Protein AF-A0A3D3DGW9-F1 (afdb_monomer_lite)

Foldseek 3Di:
DDDDDDDDDDDDDDDDDDDDDDDDDDDDDDPDPPPDPDQWFWWADKAFQPDPPQQDDDPLPADLQQWWDQQLKIWGNQWPQKIKFFPVSPDAWTAGPNDTFGFPPDKDFFAAPVRKTGRMMMTGTPDAFLAAGFAADQFADDFFAKKKWWMWGWYFCDHFDDQPPFTFGFTNPTTGTGMFMFTWHPDTWDWDDNPRIIFIWTKGFQAPPPADPGRIDIAHHHTNTFIWGCDPPGIHGFWGWTTKADDDPGDHRIDTGRIMTITGGRSSRVVVVLVVLLPDDWDWDWDDDPFWIKTKTAPSVFDKWKWKDLDPPDPDIHTDDADWDCGSRITMGTDTDDPGDMDMDIDTD

pLDDT: mean 85.95, std 21.39, range [28.19, 98.94]

Radius of gyration: 29.64 Å; chains: 1; bounding box: 62×98×85 Å

Sequence (349 aa):
MVFRGKPSHESAGMNPHRARLRNYPWVPVLMSLVAWGGLMSSASAIVVANSSTNTNAPSSGSLWSHVGRVNSGSGVYLGAGWVLTAWHIGAGPATFGGIQFPWDGSSLRLTNSDGSNTDMVLFRLRNLPPLPRIPLATSTPAAFAQVDMIGYGHIAGSSQTNIGPYTGFYWSAQPFKSWGNNRVNTGGTTVINVGAGNITVFSTTFDALLKTSAEAQAAAGDSGGGVFLKNGSVWQLAGMLNAIGNSANQPDGTAVYNNRTYSADIATYRAQIEACIAATSPVLSVKRFNDGVTLCWPDTGVTYELWLNHNLASTNWGLLAPALTLTNGQFCAFLPLTNTAVFFRLQKQ

Secondary structure (DSSP, 8-state):
----------------------------------------PBP---EETTBS-TTS--TT---GGGEEEETTEEEEEEETTEEEEETTT-S--EEETTEEE-EEEEEEEEE-TTS-EEEEEEEEESS--S-PPPPBPSSPPPTT-EEEEEEEEEEE-SSSEEETTEEEEEEEEEEEEEEEEEEBPTT--EEEESSS-EEEEEEEE--SSS--TTBEE--SS-TT-EEEEEETTEEEEEEEEEEEEPPTTPPSSEEETT-EEEEEEHHHHHHHHHHHHHT-PPP-EEEEETTEEEEEEE--SS-EEEEEES-TT-S-PEEE-PPPEEETTEEEEEEE--SS--EEEEEE-

Structure (mmCIF, N/CA/C/O backbone):
data_AF-A0A3D3DGW9-F1
#
_entry.id   AF-A0A3D3DGW9-F1
#
loop_
_atom_site.group_PDB
_atom_site.id
_atom_site.type_symbol
_atom_site.label_atom_id
_atom_site.label_alt_id
_atom_site.label_comp_id
_atom_site.label_asym_id
_atom_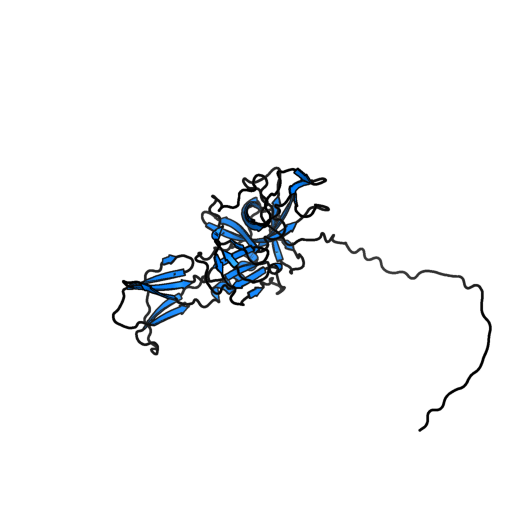site.label_entity_id
_atom_site.label_seq_id
_atom_site.pdbx_PDB_ins_code
_atom_site.Cartn_x
_atom_site.Cartn_y
_atom_site.Cartn_z
_atom_site.occupancy
_atom_site.B_iso_or_equiv
_atom_site.auth_seq_id
_atom_site.auth_comp_id
_atom_site.auth_asym_id
_atom_site.auth_atom_id
_atom_site.pdbx_PDB_model_num
ATOM 1 N N . MET A 1 1 ? -6.695 -79.554 -6.758 1.00 31.00 1 MET A N 1
ATOM 2 C CA . MET A 1 1 ? -5.613 -79.865 -5.794 1.00 31.00 1 MET A CA 1
ATOM 3 C C . MET A 1 1 ? -4.331 -80.097 -6.590 1.00 31.00 1 MET A C 1
ATOM 5 O O . MET A 1 1 ? -4.442 -80.648 -7.673 1.00 31.00 1 MET A O 1
ATOM 9 N N . VAL A 1 2 ? -3.165 -79.708 -6.057 1.00 33.25 2 VAL A N 1
ATOM 10 C CA . VAL A 1 2 ? -1.802 -79.974 -6.587 1.00 33.25 2 VAL A CA 1
ATOM 11 C C . VAL A 1 2 ? -1.392 -79.271 -7.900 1.00 33.25 2 VAL A C 1
ATOM 13 O O . VAL A 1 2 ? -1.759 -79.671 -8.998 1.00 33.25 2 VAL A O 1
ATOM 16 N N . PHE A 1 3 ? -0.498 -78.285 -7.763 1.00 29.58 3 PHE A N 1
ATOM 17 C CA . PHE A 1 3 ? 0.446 -77.863 -8.807 1.00 29.58 3 PHE A CA 1
ATOM 18 C C . PHE A 1 3 ? 1.501 -78.956 -9.056 1.00 29.58 3 PHE A C 1
ATOM 20 O O . PHE A 1 3 ? 2.086 -79.450 -8.092 1.00 29.58 3 PHE A O 1
ATOM 27 N N . ARG A 1 4 ? 1.873 -79.208 -10.318 1.00 29.58 4 ARG A N 1
ATOM 28 C CA . ARG A 1 4 ? 3.229 -79.649 -10.703 1.00 29.58 4 ARG A CA 1
ATOM 29 C C . ARG A 1 4 ? 3.605 -79.062 -12.063 1.00 29.58 4 ARG A C 1
ATOM 31 O O . ARG A 1 4 ? 2.763 -78.967 -12.946 1.00 29.58 4 ARG A O 1
ATOM 38 N N . GLY A 1 5 ? 4.872 -78.694 -12.224 1.00 28.94 5 GLY A N 1
ATOM 39 C CA . GLY A 1 5 ? 5.448 -78.264 -13.498 1.00 28.94 5 GLY A CA 1
ATOM 40 C C . GLY A 1 5 ? 6.930 -78.633 -13.590 1.00 28.94 5 GLY A C 1
ATOM 41 O O . GLY A 1 5 ? 7.507 -79.046 -12.583 1.00 28.94 5 GLY A O 1
ATOM 42 N N . LYS A 1 6 ? 7.519 -78.396 -14.777 1.00 35.00 6 LYS A N 1
ATOM 43 C CA . LYS A 1 6 ? 8.910 -78.705 -15.198 1.00 35.00 6 LYS A CA 1
ATOM 44 C C . LYS A 1 6 ? 9.195 -80.208 -15.460 1.00 35.00 6 LYS A C 1
ATOM 46 O O . LYS A 1 6 ? 8.462 -81.032 -14.914 1.00 35.00 6 LYS A O 1
ATOM 51 N N . PRO A 1 7 ? 10.228 -80.575 -16.268 1.00 42.22 7 PRO A N 1
ATOM 52 C CA . PRO A 1 7 ? 11.365 -79.739 -16.710 1.00 42.22 7 PRO A CA 1
ATOM 53 C C . PRO A 1 7 ? 11.773 -79.794 -18.219 1.00 42.22 7 PRO A C 1
ATOM 55 O O . PRO A 1 7 ? 11.216 -80.574 -18.975 1.00 42.22 7 PRO A O 1
ATOM 58 N N . SER A 1 8 ? 12.691 -78.869 -18.585 1.00 34.53 8 SER A N 1
ATOM 59 C CA . SER A 1 8 ? 13.888 -78.869 -19.497 1.00 34.53 8 SER A CA 1
ATOM 60 C C . SER A 1 8 ? 14.080 -79.899 -20.658 1.00 34.53 8 SER A C 1
ATOM 62 O O . SER A 1 8 ? 13.348 -80.869 -20.741 1.00 34.53 8 SER A O 1
ATOM 64 N N . HIS A 1 9 ? 15.004 -79.775 -21.642 1.00 32.44 9 HIS A N 1
ATOM 65 C CA . HIS A 1 9 ? 16.313 -79.078 -21.813 1.00 32.44 9 HIS A CA 1
ATOM 66 C C . HIS A 1 9 ? 16.630 -78.724 -23.304 1.00 32.44 9 HIS A C 1
ATOM 68 O O . HIS A 1 9 ? 16.160 -79.434 -24.180 1.00 32.44 9 HIS A O 1
ATOM 74 N N . GLU A 1 10 ? 17.496 -77.706 -23.527 1.00 32.38 10 GLU A N 1
ATOM 75 C CA . GLU A 1 10 ? 18.601 -77.574 -24.542 1.00 32.38 10 GLU A CA 1
ATOM 76 C C . GLU A 1 10 ? 18.398 -77.830 -26.060 1.00 32.38 10 GLU A C 1
ATOM 78 O O . GLU A 1 10 ? 17.515 -78.560 -26.475 1.00 32.38 10 GLU A O 1
ATOM 83 N N . SER A 1 11 ? 19.223 -77.322 -26.996 1.00 31.20 11 SER A N 1
ATOM 84 C CA . SER A 1 11 ? 20.225 -76.221 -27.088 1.00 31.20 11 SER A CA 1
ATOM 85 C C . SER A 1 11 ? 20.330 -75.858 -28.599 1.00 31.20 11 SER A C 1
ATOM 87 O O . SER A 1 11 ? 19.903 -76.654 -29.428 1.00 31.20 11 SER A O 1
ATOM 89 N N . ALA A 1 12 ? 20.706 -74.674 -29.095 1.00 30.30 12 ALA A N 1
ATOM 90 C CA . ALA A 1 12 ? 22.031 -74.037 -29.204 1.00 30.30 12 ALA A CA 1
ATOM 91 C C . ALA A 1 12 ? 22.014 -73.226 -30.534 1.00 30.30 12 ALA A C 1
ATOM 93 O O . ALA A 1 12 ? 21.247 -73.564 -31.433 1.00 30.30 12 ALA A O 1
ATOM 94 N N . GLY A 1 13 ? 22.884 -72.222 -30.711 1.00 28.52 13 GLY A N 1
ATOM 95 C CA . GLY A 1 13 ? 23.119 -71.582 -32.023 1.00 28.52 13 GLY A CA 1
ATOM 96 C C . GLY A 1 13 ? 22.905 -70.066 -32.041 1.00 28.52 13 GLY A C 1
ATOM 97 O O . GLY A 1 13 ? 21.785 -69.574 -31.944 1.00 28.52 13 GLY A O 1
ATOM 98 N N . MET A 1 14 ? 23.997 -69.315 -32.188 1.00 28.19 14 MET A N 1
ATOM 99 C CA . MET A 1 14 ? 24.031 -67.851 -32.129 1.00 28.19 14 MET A CA 1
ATOM 100 C C . MET A 1 14 ? 24.501 -67.282 -33.480 1.00 28.19 14 MET A C 1
ATOM 102 O O . MET A 1 14 ? 25.497 -67.777 -33.986 1.00 28.19 14 MET A O 1
ATOM 106 N N . ASN A 1 15 ? 23.758 -66.292 -34.014 1.00 34.50 15 ASN A N 1
ATOM 107 C CA . ASN A 1 15 ? 24.073 -65.192 -34.971 1.00 34.50 15 ASN A CA 1
ATOM 108 C C . ASN A 1 15 ? 25.332 -65.246 -35.894 1.00 34.50 15 ASN A C 1
ATOM 110 O O . ASN A 1 15 ? 26.359 -65.756 -35.465 1.00 34.50 15 ASN A O 1
ATOM 114 N N . PRO A 1 16 ? 25.373 -64.543 -37.066 1.00 46.09 16 PRO A N 1
ATOM 115 C CA . PRO A 1 16 ? 24.530 -63.389 -37.448 1.00 46.09 16 PRO A CA 1
ATOM 116 C C . PRO A 1 16 ? 24.076 -63.310 -38.935 1.00 46.09 16 PRO A C 1
ATOM 118 O O . PRO A 1 16 ? 24.506 -64.085 -39.780 1.00 46.09 16 PRO A O 1
ATOM 121 N N . HIS A 1 17 ? 23.276 -62.270 -39.247 1.00 29.81 17 HIS A N 1
ATOM 122 C CA . HIS A 1 17 ? 23.348 -61.370 -40.429 1.00 29.81 17 HIS A CA 1
ATOM 123 C C . HIS A 1 17 ? 22.023 -61.073 -41.171 1.00 29.81 17 HIS A C 1
ATOM 125 O O . HIS A 1 17 ? 21.321 -61.959 -41.636 1.00 29.81 17 HIS A O 1
ATOM 131 N N . ARG A 1 18 ? 21.830 -59.766 -41.437 1.00 33.34 18 ARG A N 1
ATOM 132 C CA . ARG A 1 18 ? 20.989 -59.137 -42.485 1.00 33.34 18 ARG A CA 1
ATOM 133 C C . ARG A 1 18 ? 19.457 -59.219 -42.346 1.00 33.34 18 ARG A C 1
ATOM 135 O O . ARG A 1 18 ? 18.793 -59.982 -43.032 1.00 33.34 18 ARG A O 1
ATOM 142 N N . ALA A 1 19 ? 18.908 -58.205 -41.675 1.00 31.83 19 ALA A N 1
ATOM 143 C CA . ALA A 1 19 ? 17.697 -57.520 -42.137 1.00 31.83 19 ALA A CA 1
ATOM 144 C C . ALA A 1 19 ? 18.061 -56.074 -42.541 1.00 31.83 19 ALA A C 1
ATOM 146 O O . ALA A 1 19 ? 18.892 -55.437 -41.892 1.00 31.83 19 ALA A O 1
ATOM 147 N N . ARG A 1 20 ? 17.478 -55.557 -43.630 1.00 34.00 20 ARG A N 1
ATOM 148 C CA . ARG A 1 20 ? 17.566 -54.148 -44.070 1.00 34.00 20 ARG A CA 1
ATOM 149 C C . ARG A 1 20 ? 16.147 -53.600 -44.255 1.00 34.00 20 ARG A C 1
ATOM 151 O O . ARG A 1 20 ? 15.262 -54.385 -44.571 1.00 34.00 20 ARG A O 1
ATOM 158 N N . LEU A 1 21 ? 16.022 -52.261 -44.222 1.00 30.88 21 LEU A N 1
ATOM 159 C CA . LEU A 1 21 ? 14.808 -51.447 -44.474 1.00 30.88 21 LEU A CA 1
ATOM 160 C C . LEU A 1 21 ? 13.841 -51.382 -43.263 1.00 30.88 21 LEU A C 1
ATOM 162 O O . LEU A 1 21 ? 13.593 -52.405 -42.642 1.00 30.88 21 LEU A O 1
ATOM 166 N N . ARG A 1 22 ? 13.246 -50.236 -42.874 1.00 29.97 22 ARG A N 1
ATOM 167 C CA . ARG A 1 22 ? 13.395 -48.819 -43.302 1.00 29.97 22 ARG A CA 1
ATOM 168 C C . ARG A 1 22 ? 12.772 -47.873 -42.244 1.00 29.97 22 ARG A C 1
ATOM 170 O O . ARG A 1 22 ? 11.709 -48.179 -41.720 1.00 29.97 22 ARG A O 1
ATOM 177 N N . ASN A 1 23 ? 13.391 -46.722 -41.970 1.00 32.47 23 ASN A N 1
ATOM 178 C CA . ASN A 1 23 ? 12.896 -45.660 -41.065 1.00 32.47 23 ASN A CA 1
ATOM 179 C C . ASN A 1 23 ? 11.851 -44.750 -41.773 1.00 32.47 23 ASN A C 1
ATOM 181 O O . ASN A 1 23 ? 11.755 -44.800 -42.997 1.00 32.47 23 ASN A O 1
ATOM 185 N N . TYR A 1 24 ? 11.059 -43.863 -41.151 1.00 34.38 24 TYR A N 1
ATOM 186 C CA . TYR A 1 24 ? 10.806 -43.443 -39.752 1.00 34.38 24 TYR A CA 1
ATOM 187 C C . TYR A 1 24 ? 9.283 -43.157 -39.622 1.00 34.38 24 TYR A C 1
ATOM 189 O O . TYR A 1 24 ? 8.686 -42.756 -40.626 1.00 34.38 24 TYR A O 1
ATOM 197 N N . PRO A 1 25 ? 8.643 -43.270 -38.438 1.00 35.00 25 PRO A N 1
ATOM 198 C CA . PRO A 1 25 ? 7.300 -42.723 -38.230 1.00 35.00 25 PRO A CA 1
ATOM 199 C C . PRO A 1 25 ? 7.326 -41.186 -38.117 1.00 35.00 25 PRO A C 1
ATOM 201 O O . PRO A 1 25 ? 8.309 -40.604 -37.663 1.00 35.00 25 PRO A O 1
ATOM 204 N N . TRP A 1 26 ? 6.244 -40.539 -38.553 1.00 29.30 26 TRP A N 1
ATOM 205 C CA . TRP A 1 26 ? 6.055 -39.079 -38.567 1.00 29.30 26 TRP A CA 1
ATOM 206 C C . TRP A 1 26 ? 5.137 -38.606 -37.420 1.00 29.30 26 TRP A C 1
ATOM 208 O O . TRP A 1 26 ? 4.493 -39.434 -36.781 1.00 29.30 26 TRP A O 1
ATOM 218 N N . VAL A 1 27 ? 4.996 -37.272 -37.294 1.00 30.19 27 VAL A N 1
ATOM 219 C CA . VAL A 1 27 ? 4.072 -36.493 -36.424 1.00 30.19 27 VAL A CA 1
ATOM 220 C C . VAL A 1 27 ? 4.617 -36.185 -35.010 1.00 30.19 27 VAL A C 1
ATOM 222 O O . VAL A 1 27 ? 5.121 -37.103 -34.369 1.00 30.19 27 VAL A O 1
ATOM 225 N N . PRO A 1 28 ? 4.462 -34.953 -34.454 1.00 37.69 28 PRO A N 1
ATOM 226 C CA . PRO A 1 28 ? 4.097 -33.651 -35.048 1.00 37.69 28 PRO A CA 1
ATOM 227 C C . PRO A 1 28 ? 5.181 -32.558 -34.873 1.00 37.69 28 PRO A C 1
ATOM 229 O O . PRO A 1 28 ? 6.046 -32.651 -34.008 1.00 37.69 28 PRO A O 1
ATOM 232 N N . VAL A 1 29 ? 5.050 -31.441 -35.601 1.00 30.33 29 VAL A N 1
ATOM 233 C CA . VAL A 1 29 ? 5.645 -30.150 -35.198 1.00 30.33 29 VAL A CA 1
ATOM 234 C C . VAL A 1 29 ? 4.513 -29.155 -34.947 1.00 30.33 29 VAL A C 1
ATOM 236 O O . VAL A 1 29 ? 4.039 -28.495 -35.869 1.00 30.33 29 VAL A O 1
ATOM 239 N N . LEU A 1 30 ? 4.077 -29.041 -33.689 1.00 30.88 30 LEU A N 1
ATOM 240 C CA . LEU A 1 30 ? 3.462 -27.798 -33.225 1.00 30.88 30 LEU A CA 1
ATOM 241 C C . LEU A 1 30 ? 4.599 -26.808 -32.960 1.00 30.88 30 LEU A C 1
ATOM 243 O O . LEU A 1 30 ? 5.444 -27.065 -32.103 1.00 30.88 30 LEU A O 1
ATOM 247 N N . MET A 1 31 ? 4.604 -25.667 -33.650 1.00 28.84 31 MET A N 1
ATOM 248 C CA . MET A 1 31 ? 5.400 -24.519 -33.215 1.00 28.84 31 MET A CA 1
ATOM 249 C C . MET A 1 31 ? 4.760 -23.927 -31.957 1.00 28.84 31 MET A C 1
ATOM 251 O O . MET A 1 31 ? 3.879 -23.071 -32.032 1.00 28.84 31 MET A O 1
ATOM 255 N N . SER A 1 32 ? 5.204 -24.387 -30.791 1.00 31.91 32 SER A N 1
ATOM 256 C CA . SER A 1 32 ? 4.979 -23.672 -29.542 1.00 31.91 32 SER A CA 1
ATOM 257 C C . SER A 1 32 ? 5.788 -22.375 -29.560 1.00 31.91 32 SER A C 1
ATOM 259 O O . SER A 1 32 ? 7.018 -22.383 -29.616 1.00 31.91 32 SER A O 1
ATOM 261 N N . LEU A 1 33 ? 5.090 -21.240 -29.493 1.00 31.48 33 LEU A N 1
ATOM 262 C CA . LEU A 1 33 ? 5.700 -19.958 -29.151 1.00 31.48 33 LEU A CA 1
ATOM 263 C C . LEU A 1 33 ? 6.291 -20.074 -27.742 1.00 31.48 33 LEU A C 1
ATOM 265 O O . LEU A 1 33 ? 5.569 -20.017 -26.747 1.00 31.48 33 LEU A O 1
ATOM 269 N N . VAL A 1 34 ? 7.609 -20.260 -27.661 1.00 32.94 34 VAL A N 1
ATOM 270 C CA . VAL A 1 34 ? 8.345 -20.204 -26.397 1.00 32.94 34 VAL A CA 1
ATOM 271 C C . VAL A 1 34 ? 8.363 -18.749 -25.943 1.00 32.94 34 VAL A C 1
ATOM 273 O O . VAL A 1 34 ? 9.234 -17.971 -26.326 1.00 32.94 34 VAL A O 1
ATOM 276 N N . ALA A 1 35 ? 7.384 -18.374 -25.121 1.00 36.28 35 ALA A N 1
ATOM 277 C CA . ALA A 1 35 ? 7.471 -17.158 -24.332 1.00 36.28 35 ALA A CA 1
ATOM 278 C C . ALA A 1 35 ? 8.700 -17.283 -23.420 1.00 36.28 35 ALA A C 1
ATOM 280 O O . ALA A 1 35 ? 8.756 -18.168 -22.564 1.00 36.28 35 ALA A O 1
ATOM 281 N N . TRP A 1 36 ? 9.712 -16.439 -23.639 1.00 33.41 36 TRP A N 1
ATOM 282 C CA . TRP A 1 36 ? 10.927 -16.439 -22.828 1.00 33.41 36 TRP A CA 1
ATOM 283 C C . TRP A 1 36 ? 10.601 -16.081 -21.376 1.00 33.41 36 TRP A C 1
ATOM 285 O O . TRP A 1 36 ? 10.427 -14.914 -21.027 1.00 33.41 36 TRP A O 1
ATOM 295 N N . GLY A 1 37 ? 10.568 -17.104 -20.523 1.00 30.05 37 GLY A N 1
ATOM 296 C CA . GLY A 1 37 ? 10.579 -16.955 -19.076 1.00 30.05 37 GLY A CA 1
ATOM 297 C C . GLY A 1 37 ? 11.938 -16.450 -18.605 1.00 30.05 37 GLY A C 1
ATOM 298 O O . GLY A 1 37 ? 12.785 -17.239 -18.193 1.00 30.05 37 GLY A O 1
ATOM 299 N N . GLY A 1 38 ? 12.146 -15.134 -18.662 1.00 29.92 38 GLY A N 1
ATOM 300 C CA . GLY A 1 38 ? 13.171 -14.494 -17.844 1.00 29.92 38 GLY A CA 1
ATOM 301 C C . GLY A 1 38 ? 12.862 -14.741 -16.366 1.00 29.92 38 GLY A C 1
ATOM 302 O O . GLY A 1 38 ? 11.698 -14.690 -15.963 1.00 29.92 38 GLY A O 1
ATOM 303 N N . LEU A 1 39 ? 13.890 -15.022 -15.564 1.00 32.22 39 LEU A N 1
ATOM 304 C CA . LEU A 1 39 ? 13.747 -15.208 -14.120 1.00 32.22 39 LEU A CA 1
ATOM 305 C C . LEU A 1 39 ? 13.259 -13.896 -13.484 1.00 32.22 39 LEU A C 1
ATOM 307 O O . LEU A 1 39 ? 14.024 -12.948 -13.321 1.00 32.22 39 LEU A O 1
ATOM 311 N N . MET A 1 40 ? 11.969 -13.836 -13.152 1.00 36.84 40 MET A N 1
ATOM 312 C CA . MET A 1 40 ? 11.370 -12.712 -12.433 1.00 36.84 40 MET A CA 1
ATOM 313 C C . MET A 1 40 ? 11.710 -12.847 -10.948 1.00 36.84 40 MET A C 1
ATOM 315 O O . MET A 1 40 ? 11.209 -13.745 -10.275 1.00 36.84 40 MET A O 1
ATOM 319 N N . SER A 1 41 ? 12.576 -11.967 -10.445 1.00 39.91 41 SER A N 1
ATOM 320 C CA . SER A 1 41 ? 12.946 -11.918 -9.027 1.00 39.91 41 SER A CA 1
ATOM 321 C C . SER A 1 41 ? 11.966 -11.050 -8.222 1.00 39.91 41 SER A C 1
ATOM 323 O O . SER A 1 41 ? 11.466 -10.036 -8.714 1.00 39.91 41 SER A O 1
ATOM 325 N N . SER A 1 42 ? 11.692 -11.436 -6.975 1.00 37.34 42 SER A N 1
ATOM 326 C CA . SER A 1 42 ? 10.833 -10.704 -6.028 1.00 37.34 42 SER A CA 1
ATOM 327 C C . SER A 1 42 ? 11.441 -9.342 -5.641 1.00 37.34 42 SER A C 1
ATOM 329 O O . SER A 1 42 ? 12.539 -9.324 -5.092 1.00 37.34 42 SER A O 1
ATOM 331 N N . ALA A 1 43 ? 10.736 -8.226 -5.898 1.00 31.86 43 ALA A N 1
ATOM 332 C CA . ALA A 1 43 ? 11.259 -6.842 -6.030 1.00 31.86 43 ALA A CA 1
ATOM 333 C C . ALA A 1 43 ? 11.676 -6.099 -4.729 1.00 31.86 43 ALA A C 1
ATOM 335 O O . ALA A 1 43 ? 11.039 -6.497 -3.772 1.00 31.86 43 ALA A O 1
ATOM 336 N N . SER A 1 44 ? 12.638 -5.101 -4.698 1.00 34.19 44 SER A N 1
ATOM 337 C CA . SER A 1 44 ? 13.262 -4.199 -3.604 1.00 34.19 44 SER A CA 1
ATOM 338 C C . SER A 1 44 ? 13.090 -2.695 -3.814 1.00 34.19 44 SER A C 1
ATOM 340 O O . SER A 1 44 ? 12.502 -2.300 -4.807 1.00 34.19 44 SER A O 1
ATOM 342 N N . ALA A 1 45 ? 13.598 -1.904 -2.859 1.00 41.75 45 ALA A N 1
ATOM 343 C CA . ALA A 1 45 ? 13.631 -0.452 -2.828 1.00 41.75 45 ALA A CA 1
ATOM 344 C C . ALA A 1 45 ? 13.738 0.216 -4.174 1.00 41.75 45 ALA A C 1
ATOM 346 O O . ALA A 1 45 ? 14.438 -0.197 -5.098 1.00 41.75 45 ALA A O 1
ATOM 347 N N . ILE A 1 46 ? 13.177 1.404 -4.113 1.00 55.31 46 ILE A N 1
ATOM 348 C CA . ILE A 1 46 ? 13.489 2.521 -4.948 1.00 55.31 46 ILE A CA 1
ATOM 349 C C . ILE A 1 46 ? 14.987 2.866 -4.869 1.00 55.31 46 ILE A C 1
ATOM 351 O O . ILE A 1 46 ? 15.464 3.504 -3.922 1.00 55.31 46 ILE A O 1
ATOM 355 N N . VAL A 1 47 ? 15.702 2.485 -5.924 1.00 60.50 47 VAL A N 1
ATOM 356 C CA . VAL A 1 47 ? 16.952 3.090 -6.382 1.00 60.50 47 VAL A CA 1
ATOM 357 C C . VAL A 1 47 ? 16.609 4.432 -7.028 1.00 60.50 47 VAL A C 1
ATOM 359 O O . VAL A 1 47 ? 15.797 4.472 -7.952 1.00 60.50 47 VAL A O 1
ATOM 362 N N . VAL A 1 48 ? 17.227 5.522 -6.561 1.00 58.19 48 VAL A N 1
ATOM 363 C CA . VAL A 1 48 ? 17.032 6.871 -7.117 1.00 58.19 48 VAL A CA 1
ATOM 364 C C . VAL A 1 48 ? 18.244 7.284 -7.946 1.00 58.19 48 VAL A C 1
ATOM 366 O O . VAL A 1 48 ? 19.367 7.291 -7.445 1.00 58.19 48 VAL A O 1
ATOM 369 N N . ALA A 1 49 ? 18.021 7.697 -9.196 1.00 52.44 49 ALA A N 1
ATOM 370 C CA . ALA A 1 49 ? 19.076 7.928 -10.192 1.00 52.44 49 ALA A CA 1
ATOM 371 C C . ALA A 1 49 ? 20.134 8.990 -9.814 1.00 52.44 49 ALA A C 1
ATOM 373 O O . ALA A 1 49 ? 21.197 9.053 -10.425 1.00 52.44 49 ALA A O 1
ATOM 374 N N . ASN A 1 50 ? 19.852 9.852 -8.832 1.00 52.53 50 ASN A N 1
ATOM 375 C CA . ASN A 1 50 ? 20.759 10.927 -8.411 1.00 52.53 50 ASN A CA 1
ATOM 376 C C . ASN A 1 50 ? 20.970 10.976 -6.878 1.00 52.53 50 ASN A C 1
ATOM 378 O O . ASN A 1 50 ? 21.437 11.994 -6.373 1.00 52.53 50 ASN A O 1
ATOM 382 N N . SER A 1 51 ? 20.576 9.941 -6.115 1.00 56.47 51 SER A N 1
ATOM 383 C CA . SER A 1 51 ? 20.579 9.993 -4.642 1.00 56.47 51 SER A CA 1
ATOM 384 C C . SER A 1 51 ? 20.598 8.613 -3.968 1.00 56.47 51 SER A C 1
ATOM 386 O O . SER A 1 51 ? 19.775 7.752 -4.261 1.00 56.47 51 SER A O 1
ATOM 388 N N . SER A 1 52 ? 21.474 8.443 -2.975 1.00 61.88 52 SER A N 1
ATOM 389 C CA . SER A 1 52 ? 21.392 7.384 -1.954 1.00 61.88 52 SER A CA 1
ATOM 390 C C . SER A 1 52 ? 20.818 7.899 -0.618 1.00 61.88 52 SER A C 1
ATOM 392 O O . SER A 1 52 ? 20.858 7.205 0.395 1.00 61.88 52 SER A O 1
ATOM 394 N N . THR A 1 53 ? 20.290 9.128 -0.584 1.00 70.56 53 THR A N 1
ATOM 395 C CA . THR A 1 53 ? 19.952 9.860 0.653 1.00 70.56 53 THR A CA 1
ATOM 396 C C . THR A 1 53 ? 18.454 10.099 0.855 1.00 70.56 53 THR A C 1
ATOM 398 O O . THR A 1 53 ? 18.056 10.702 1.854 1.00 70.56 53 THR A O 1
ATOM 401 N N . ASN A 1 54 ? 17.596 9.574 -0.028 1.00 86.62 54 ASN A N 1
ATOM 402 C CA . ASN A 1 54 ? 16.131 9.630 0.096 1.00 86.62 54 ASN A CA 1
ATOM 403 C C . ASN A 1 54 ? 15.585 8.652 1.164 1.00 86.62 54 ASN A C 1
ATOM 405 O O . ASN A 1 54 ? 14.628 7.918 0.933 1.00 86.62 54 ASN A O 1
ATOM 409 N N . THR A 1 55 ? 16.214 8.624 2.339 1.00 89.06 55 THR A N 1
ATOM 410 C CA . THR A 1 55 ? 15.898 7.750 3.484 1.00 89.06 55 THR A CA 1
ATOM 411 C C . THR A 1 55 ? 15.137 8.473 4.604 1.00 89.06 55 THR A C 1
ATOM 413 O O . THR A 1 55 ? 14.797 7.876 5.624 1.00 89.06 55 THR A O 1
ATOM 416 N N . ASN A 1 56 ? 14.826 9.755 4.394 1.00 88.94 56 ASN A N 1
ATOM 417 C CA . ASN A 1 56 ? 13.925 10.568 5.212 1.00 88.94 56 ASN A CA 1
ATOM 418 C C . ASN A 1 56 ? 12.575 10.753 4.501 1.00 88.94 56 ASN A C 1
ATOM 420 O O . ASN A 1 56 ? 12.479 10.538 3.295 1.00 88.94 56 ASN A O 1
ATOM 424 N N . ALA A 1 57 ? 11.542 11.190 5.228 1.00 89.75 57 ALA A N 1
ATOM 425 C CA . ALA A 1 57 ? 10.211 11.407 4.657 1.00 89.75 57 ALA A CA 1
ATOM 426 C C . ALA A 1 57 ? 10.229 12.389 3.456 1.00 89.75 57 ALA A C 1
ATOM 428 O O . ALA A 1 57 ? 10.945 13.393 3.512 1.00 89.75 57 ALA A O 1
ATOM 429 N N . PRO A 1 58 ? 9.435 12.150 2.392 1.00 89.19 58 PRO A N 1
ATOM 430 C CA . PRO A 1 58 ? 9.358 13.046 1.241 1.00 89.19 58 PRO A CA 1
ATOM 431 C C . PRO A 1 58 ? 8.828 14.432 1.626 1.00 89.19 58 PRO A C 1
ATOM 433 O O . PRO A 1 58 ? 7.767 14.553 2.241 1.00 89.19 58 PRO A O 1
ATOM 436 N N . SER A 1 59 ? 9.487 15.494 1.158 1.00 87.44 59 SER A N 1
ATOM 437 C CA . SER A 1 59 ? 8.979 16.873 1.281 1.00 87.44 59 SER A CA 1
ATOM 438 C C . SER A 1 59 ? 7.679 17.114 0.496 1.00 87.44 59 SER A C 1
ATOM 440 O O . SER A 1 59 ? 6.974 18.089 0.744 1.00 87.44 59 SER A O 1
ATOM 442 N N . SER A 1 60 ? 7.320 16.200 -0.414 1.00 86.62 60 SER A N 1
ATOM 443 C CA . SER A 1 60 ? 6.053 16.174 -1.159 1.00 86.62 60 SER A CA 1
ATOM 444 C C . SER A 1 60 ? 4.813 15.943 -0.268 1.00 86.62 60 SER A C 1
ATOM 446 O O . SER A 1 60 ? 3.673 16.194 -0.695 1.00 86.62 60 SER A O 1
ATOM 448 N N . GLY A 1 61 ? 5.034 15.456 0.961 1.00 90.88 61 GLY A N 1
ATOM 449 C CA . GLY A 1 61 ? 4.005 15.060 1.921 1.00 90.88 61 GLY A CA 1
ATOM 450 C C . GLY A 1 61 ? 3.399 13.678 1.663 1.00 90.88 61 GLY A C 1
ATOM 451 O O . GLY A 1 61 ? 2.349 13.380 2.228 1.00 90.88 61 GLY A O 1
ATOM 452 N N . SER A 1 62 ? 4.006 12.860 0.793 1.00 91.94 62 SER A N 1
ATOM 453 C CA . SER A 1 62 ? 3.558 11.483 0.544 1.00 91.94 62 SER A CA 1
ATOM 454 C C . SER A 1 62 ? 3.629 10.623 1.816 1.00 91.94 62 SER A C 1
ATOM 456 O O . SER A 1 62 ? 4.334 10.948 2.776 1.00 91.94 62 SER A O 1
ATOM 458 N N . LEU A 1 63 ? 2.857 9.533 1.845 1.00 95.75 63 LEU A N 1
ATOM 459 C CA . LEU A 1 63 ? 2.425 8.814 3.053 1.00 95.75 63 LEU A CA 1
ATOM 460 C C . LEU A 1 63 ? 3.495 7.864 3.613 1.00 95.75 63 LEU A C 1
ATOM 462 O O . LEU A 1 63 ? 3.278 6.677 3.848 1.00 95.75 63 LEU A O 1
ATOM 466 N N . TRP A 1 64 ? 4.674 8.426 3.868 1.00 97.06 64 TRP A N 1
ATOM 467 C CA . TRP A 1 64 ? 5.844 7.747 4.405 1.00 97.06 64 TRP A CA 1
ATOM 468 C C . TRP A 1 64 ? 5.539 6.951 5.668 1.00 97.06 64 TRP A C 1
ATOM 470 O O . TRP A 1 64 ? 5.930 5.792 5.753 1.00 97.06 64 TRP A O 1
ATOM 480 N N . SER A 1 65 ? 4.852 7.529 6.653 1.00 97.12 65 SER A N 1
ATOM 481 C CA . SER A 1 65 ? 4.579 6.862 7.934 1.00 97.12 65 SER A CA 1
ATOM 482 C C . SER A 1 65 ? 3.735 5.590 7.793 1.00 97.12 65 SER A C 1
ATOM 484 O O . SER A 1 65 ? 3.915 4.672 8.591 1.00 97.12 65 SER A O 1
ATOM 486 N N . HIS A 1 66 ? 2.896 5.498 6.757 1.00 98.19 66 HIS A N 1
ATOM 487 C CA . HIS A 1 66 ? 2.080 4.322 6.445 1.00 98.19 66 HIS A CA 1
ATOM 488 C C . HIS A 1 66 ? 2.867 3.158 5.846 1.00 98.19 66 HIS A C 1
ATOM 490 O O . HIS A 1 66 ? 2.347 2.050 5.846 1.00 98.19 66 HIS A O 1
ATOM 496 N N . VAL A 1 67 ? 4.101 3.354 5.370 1.00 98.56 67 VAL A N 1
ATOM 497 C CA . VAL A 1 67 ? 4.947 2.248 4.887 1.00 98.56 67 VAL A CA 1
ATOM 498 C C . VAL A 1 67 ? 5.854 1.736 6.003 1.00 98.56 67 VAL A C 1
ATOM 500 O O . VAL A 1 67 ? 6.591 2.500 6.634 1.00 98.56 67 VAL A O 1
ATOM 503 N N . GLY A 1 68 ? 5.816 0.430 6.235 1.00 97.81 68 GLY A N 1
ATOM 504 C CA . GLY A 1 68 ? 6.573 -0.282 7.259 1.00 97.81 68 GLY A CA 1
ATOM 505 C C . GLY A 1 68 ? 7.334 -1.471 6.685 1.00 97.81 68 GLY A C 1
ATOM 506 O O . GLY A 1 68 ? 7.124 -1.859 5.536 1.00 97.81 68 GLY A O 1
ATOM 507 N N . ARG A 1 69 ? 8.213 -2.058 7.498 1.00 97.88 69 ARG A N 1
ATOM 508 C CA . ARG A 1 69 ? 8.898 -3.314 7.163 1.00 97.88 69 ARG A CA 1
ATOM 509 C C . ARG A 1 69 ? 8.031 -4.499 7.577 1.00 97.88 69 ARG A C 1
ATOM 511 O O . ARG A 1 69 ? 7.548 -4.511 8.708 1.00 97.88 69 ARG A O 1
ATOM 518 N N . VAL A 1 70 ? 7.894 -5.492 6.703 1.00 98.25 70 VAL A N 1
ATOM 519 C CA . VAL A 1 70 ? 7.208 -6.768 6.965 1.00 98.25 70 VAL A CA 1
ATOM 520 C C . VAL A 1 70 ? 8.116 -7.890 6.477 1.00 98.25 70 VAL A C 1
ATOM 522 O O . VAL A 1 70 ? 8.472 -7.925 5.303 1.00 98.25 70 VAL A O 1
ATOM 525 N N . ASN A 1 71 ? 8.521 -8.797 7.369 1.00 96.44 71 ASN A N 1
ATOM 526 C CA . ASN A 1 71 ? 9.448 -9.890 7.054 1.00 96.44 71 ASN A CA 1
ATOM 527 C C . ASN A 1 71 ? 10.716 -9.391 6.302 1.00 96.44 71 ASN A C 1
ATOM 529 O O . ASN A 1 71 ? 11.469 -8.548 6.812 1.00 96.44 71 ASN A O 1
ATOM 533 N N . SER A 1 72 ? 10.959 -9.911 5.096 1.00 93.12 72 SER A N 1
ATOM 534 C CA . SER A 1 72 ? 12.054 -9.535 4.189 1.00 93.12 72 SER A CA 1
ATOM 535 C C . SER A 1 72 ? 11.730 -8.366 3.245 1.00 93.12 72 SER A C 1
ATOM 537 O O . SER A 1 72 ? 12.590 -8.009 2.445 1.00 93.12 72 SER A O 1
ATOM 539 N N . GLY A 1 73 ? 10.536 -7.772 3.330 1.00 95.81 73 GLY A N 1
ATOM 540 C CA . GLY A 1 73 ? 10.088 -6.688 2.454 1.00 95.81 73 GLY A CA 1
ATOM 541 C C . GLY A 1 73 ? 9.269 -5.614 3.172 1.00 95.81 73 GLY A C 1
ATOM 542 O O . GLY A 1 73 ? 9.555 -5.241 4.316 1.00 95.81 73 GLY A O 1
ATOM 543 N N . SER A 1 74 ? 8.247 -5.099 2.490 1.00 98.56 74 SER A N 1
ATOM 544 C CA . SER A 1 74 ? 7.478 -3.930 2.930 1.00 98.56 74 SER A CA 1
ATOM 545 C C . SER A 1 74 ? 6.014 -4.263 3.217 1.00 98.56 74 SER A C 1
ATOM 547 O O . SER A 1 74 ? 5.495 -5.305 2.826 1.00 98.56 74 SER A O 1
ATOM 549 N N . GLY A 1 75 ? 5.312 -3.341 3.866 1.00 98.56 75 GLY A N 1
ATOM 550 C CA . GLY A 1 75 ? 3.855 -3.352 3.959 1.00 98.56 75 GLY A CA 1
ATOM 551 C C . GLY A 1 75 ? 3.290 -1.947 4.126 1.00 98.56 75 GLY A C 1
ATOM 552 O O . GLY A 1 75 ? 3.939 -1.081 4.717 1.00 98.56 75 GLY A O 1
ATOM 553 N N . VAL A 1 76 ? 2.070 -1.722 3.642 1.00 98.81 76 VAL A N 1
ATOM 554 C CA . VAL A 1 76 ? 1.332 -0.466 3.828 1.00 98.81 76 VAL A CA 1
ATOM 555 C C . VAL A 1 76 ? 0.264 -0.653 4.899 1.00 98.81 76 VAL A C 1
ATOM 557 O O . VAL A 1 76 ? -0.663 -1.443 4.725 1.00 98.81 76 VAL A O 1
ATOM 560 N N . TYR A 1 77 ? 0.358 0.087 6.002 1.00 98.62 77 TYR A N 1
ATOM 561 C CA . TYR A 1 77 ? -0.730 0.196 6.968 1.00 98.62 77 TYR A CA 1
ATOM 562 C C . TYR A 1 77 ? -1.908 0.932 6.332 1.00 98.62 77 TYR A C 1
ATOM 564 O O . TYR A 1 77 ? -1.769 2.067 5.879 1.00 98.62 77 TYR A O 1
ATOM 572 N N . LEU A 1 78 ? -3.073 0.290 6.311 1.00 98.38 78 LEU A N 1
ATOM 573 C CA . LEU A 1 78 ? -4.269 0.837 5.684 1.00 98.38 78 LEU A CA 1
ATOM 574 C C . LEU A 1 78 ? -5.170 1.581 6.671 1.00 98.38 78 LEU A C 1
ATOM 576 O O . LEU A 1 78 ? -5.858 2.514 6.276 1.00 98.38 78 LEU A O 1
ATOM 580 N N . GLY A 1 79 ? -5.179 1.179 7.943 1.00 95.94 79 GLY A N 1
ATOM 581 C CA . GLY A 1 79 ? -6.129 1.655 8.953 1.00 95.94 79 GLY A CA 1
ATOM 582 C C . GLY A 1 79 ? -6.798 0.502 9.702 1.00 95.94 79 GLY A C 1
ATOM 583 O O . GLY A 1 79 ? -6.744 -0.647 9.269 1.00 95.94 79 GLY A O 1
ATOM 584 N N . ALA A 1 80 ? -7.406 0.796 10.855 1.00 94.31 80 ALA A N 1
ATOM 585 C CA . ALA A 1 80 ? -8.098 -0.172 11.722 1.00 94.31 80 ALA A CA 1
ATOM 586 C C . ALA A 1 80 ? -7.325 -1.473 12.062 1.00 94.31 80 ALA A C 1
ATOM 588 O O . ALA A 1 80 ? -7.928 -2.495 12.393 1.00 94.31 80 ALA A O 1
ATOM 589 N N . GLY A 1 81 ? -5.989 -1.438 12.019 1.00 95.62 81 GLY A N 1
ATOM 590 C CA . GLY A 1 81 ? -5.132 -2.601 12.269 1.00 95.62 81 GLY A CA 1
ATOM 591 C C . GLY A 1 81 ? -4.737 -3.388 11.017 1.00 95.62 81 GLY A C 1
ATOM 592 O O . GLY A 1 81 ? -3.907 -4.281 11.133 1.00 95.62 81 GLY A O 1
ATOM 593 N N . TRP A 1 82 ? -5.270 -3.070 9.836 1.00 98.19 82 TRP A N 1
ATOM 594 C CA . TRP A 1 82 ? -4.951 -3.780 8.597 1.00 98.19 82 TRP A CA 1
ATOM 595 C C . TRP A 1 82 ? -3.673 -3.275 7.933 1.00 98.19 82 TRP A C 1
ATOM 597 O O . TRP A 1 82 ? -3.438 -2.070 7.829 1.00 98.19 82 TRP A O 1
ATOM 607 N N . VAL A 1 83 ? -2.876 -4.218 7.437 1.00 98.81 83 VAL A N 1
ATOM 608 C CA . VAL A 1 83 ? -1.690 -3.992 6.608 1.00 98.81 83 VAL A CA 1
ATOM 609 C C . VAL A 1 83 ? -1.851 -4.770 5.306 1.00 98.81 83 VAL A C 1
ATOM 611 O O . VAL A 1 83 ? -2.270 -5.926 5.324 1.00 98.81 83 VAL A O 1
ATOM 614 N N . LEU A 1 84 ? -1.503 -4.137 4.188 1.00 98.94 84 LEU A N 1
ATOM 615 C CA . LEU A 1 84 ? -1.352 -4.767 2.879 1.00 98.94 84 LEU A CA 1
ATOM 616 C C . LEU A 1 84 ? 0.124 -5.088 2.628 1.00 98.94 84 LEU A C 1
ATOM 618 O O . LEU A 1 84 ? 0.984 -4.238 2.852 1.00 98.94 84 LEU A O 1
ATOM 622 N N . THR A 1 85 ? 0.416 -6.286 2.132 1.00 98.81 85 THR A N 1
ATOM 623 C CA . THR A 1 85 ? 1.728 -6.650 1.577 1.00 98.81 85 THR A CA 1
ATOM 624 C C . THR A 1 85 ? 1.564 -7.625 0.405 1.00 98.81 85 THR A C 1
ATOM 626 O O . THR A 1 85 ? 0.454 -8.092 0.125 1.00 98.81 85 THR A O 1
ATOM 629 N N . ALA A 1 86 ? 2.659 -7.934 -0.290 1.00 98.50 86 ALA A N 1
ATOM 630 C CA . ALA A 1 86 ? 2.658 -8.965 -1.316 1.00 98.50 86 ALA A CA 1
ATOM 631 C C . ALA A 1 86 ? 2.541 -10.359 -0.678 1.00 98.50 86 ALA A C 1
ATOM 633 O O . ALA A 1 86 ? 3.131 -10.627 0.373 1.00 98.50 86 ALA A O 1
ATOM 634 N N . TRP A 1 87 ? 1.801 -11.275 -1.301 1.00 98.44 87 TRP A N 1
ATOM 635 C CA . TRP A 1 87 ? 1.579 -12.603 -0.725 1.00 98.44 87 TRP A CA 1
ATOM 636 C C . TRP A 1 87 ? 2.886 -13.392 -0.574 1.00 98.44 87 TRP A C 1
ATOM 638 O O . TRP A 1 87 ? 3.059 -14.071 0.437 1.00 98.44 87 TRP A O 1
ATOM 648 N N . HIS A 1 88 ? 3.832 -13.244 -1.507 1.00 96.69 88 HIS A N 1
ATOM 649 C CA . HIS A 1 88 ? 5.150 -13.885 -1.408 1.00 96.69 88 HIS A CA 1
ATOM 650 C C . HIS A 1 88 ? 6.052 -13.338 -0.279 1.00 96.69 88 HIS A C 1
ATOM 652 O O . HIS A 1 88 ? 7.016 -14.004 0.092 1.00 96.69 88 HIS A O 1
ATOM 658 N N . ILE A 1 89 ? 5.754 -12.158 0.285 1.00 97.88 89 ILE A N 1
ATOM 659 C CA . ILE A 1 89 ? 6.402 -11.641 1.510 1.00 97.88 89 ILE A CA 1
ATOM 660 C C . ILE A 1 89 ? 5.734 -12.218 2.765 1.00 97.88 89 ILE A C 1
ATOM 662 O O . ILE A 1 89 ? 6.399 -12.46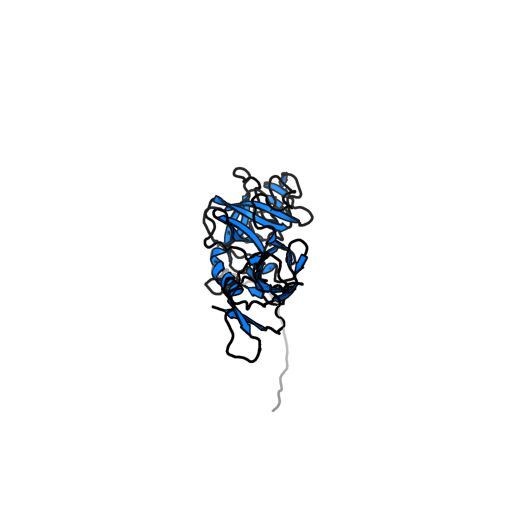1 3.775 1.00 97.88 89 ILE A O 1
ATOM 666 N N . GLY A 1 90 ? 4.429 -12.484 2.681 1.00 97.50 90 GLY A N 1
ATOM 667 C CA . GLY A 1 90 ? 3.637 -13.130 3.720 1.00 97.50 90 GLY A CA 1
ATOM 668 C C . GLY A 1 90 ? 3.221 -12.201 4.864 1.00 97.50 90 GLY A C 1
ATOM 669 O O . GLY A 1 90 ? 3.807 -11.149 5.109 1.00 97.50 90 GLY A O 1
ATOM 670 N N . ALA A 1 91 ? 2.187 -12.619 5.595 1.00 98.38 91 ALA A N 1
ATOM 671 C CA . ALA A 1 91 ? 1.774 -11.959 6.830 1.00 98.38 91 ALA A CA 1
ATOM 672 C C . ALA A 1 91 ? 2.826 -12.154 7.939 1.00 98.38 91 ALA A C 1
ATOM 674 O O . ALA A 1 91 ? 3.507 -13.179 7.993 1.00 98.38 91 ALA A O 1
ATOM 675 N N . GLY A 1 92 ? 2.952 -11.182 8.841 1.00 97.88 92 GLY A N 1
ATOM 676 C CA . GLY A 1 92 ? 3.913 -11.241 9.942 1.00 97.88 92 GLY A CA 1
ATOM 677 C C . GLY A 1 92 ? 3.949 -9.950 10.763 1.00 97.88 92 GLY A C 1
ATOM 678 O O . GLY A 1 92 ? 3.201 -9.017 10.473 1.00 97.88 92 GLY A O 1
ATOM 679 N N . PRO A 1 93 ? 4.784 -9.870 11.814 1.00 97.88 93 PRO A N 1
ATOM 680 C CA . PRO A 1 93 ? 4.998 -8.629 12.553 1.00 97.88 93 PRO A CA 1
ATOM 681 C C . PRO A 1 93 ? 5.448 -7.497 11.620 1.00 97.88 93 PRO A C 1
ATOM 683 O O . PRO A 1 93 ? 6.291 -7.704 10.746 1.00 97.88 93 PRO A O 1
ATOM 686 N N . ALA A 1 94 ? 4.907 -6.298 11.828 1.00 98.31 94 ALA A N 1
ATOM 687 C CA . ALA A 1 94 ? 5.153 -5.144 10.966 1.00 98.31 94 ALA A CA 1
ATOM 688 C C . ALA A 1 94 ? 5.748 -3.976 11.760 1.00 98.31 94 ALA A C 1
ATOM 690 O O . ALA A 1 94 ? 5.265 -3.657 12.846 1.00 98.31 94 ALA A O 1
ATOM 691 N N . THR A 1 95 ? 6.774 -3.314 11.225 1.00 98.25 95 THR A N 1
ATOM 692 C CA . THR A 1 95 ? 7.454 -2.200 11.906 1.00 98.25 95 THR A CA 1
ATOM 693 C C . THR A 1 95 ? 7.155 -0.867 11.227 1.00 98.25 95 THR A C 1
ATOM 695 O O . THR A 1 95 ? 7.594 -0.640 10.100 1.00 98.25 95 THR A O 1
ATOM 698 N N . PHE A 1 96 ? 6.483 0.043 11.940 1.00 97.25 96 PHE A N 1
ATOM 699 C CA . PHE A 1 96 ? 6.157 1.405 11.492 1.00 97.25 96 PHE A CA 1
ATOM 700 C C . PHE A 1 96 ? 6.789 2.430 12.438 1.00 97.25 96 PHE A C 1
ATOM 702 O O . PHE A 1 96 ? 6.673 2.312 13.656 1.00 97.25 96 PHE A O 1
ATOM 709 N N . GLY A 1 97 ? 7.491 3.431 11.897 1.00 92.94 97 GLY A N 1
ATOM 710 C CA . GLY A 1 97 ? 8.149 4.467 12.712 1.00 92.94 97 GLY A CA 1
ATOM 711 C C . GLY A 1 97 ? 9.188 3.934 13.714 1.00 92.94 97 GLY A C 1
ATOM 712 O O . GLY A 1 97 ? 9.429 4.570 14.731 1.00 92.94 97 GLY A O 1
ATOM 713 N N . GLY A 1 98 ? 9.764 2.752 13.460 1.00 93.44 98 GLY A N 1
ATOM 714 C CA . GLY A 1 98 ? 10.677 2.060 14.382 1.00 93.44 98 GLY A CA 1
ATOM 715 C C . GLY A 1 98 ? 9.993 1.201 15.455 1.00 93.44 98 GLY A C 1
ATOM 716 O O . GLY A 1 98 ? 10.672 0.432 16.126 1.00 93.44 98 GLY A O 1
ATOM 717 N N . ILE A 1 99 ? 8.664 1.264 15.586 1.00 97.31 99 ILE A N 1
ATOM 718 C CA . ILE A 1 99 ? 7.886 0.456 16.534 1.00 97.31 99 ILE A CA 1
ATOM 719 C C . ILE A 1 99 ? 7.375 -0.799 15.821 1.00 97.31 99 ILE A C 1
ATOM 721 O O . ILE A 1 99 ? 6.752 -0.701 14.763 1.00 97.31 99 ILE A O 1
ATOM 725 N N . GLN A 1 100 ? 7.628 -1.977 16.397 1.00 97.75 100 GLN A N 1
ATOM 726 C CA . GLN A 1 100 ? 7.082 -3.242 15.901 1.00 97.75 100 GLN A CA 1
ATOM 727 C C . GLN A 1 100 ? 5.678 -3.489 16.465 1.00 97.75 100 GLN A C 1
ATOM 729 O O . GLN A 1 100 ? 5.451 -3.404 17.671 1.00 97.75 100 GLN A O 1
ATOM 734 N N . PHE A 1 101 ? 4.755 -3.857 15.583 1.00 98.12 101 PHE A N 1
ATOM 735 C CA . PHE A 1 101 ? 3.386 -4.237 15.894 1.00 98.12 101 PHE A CA 1
ATOM 736 C C . PHE A 1 101 ? 3.209 -5.735 15.599 1.00 98.12 101 PHE A C 1
ATOM 738 O O . PHE A 1 101 ? 3.488 -6.172 14.477 1.00 98.12 101 PHE A O 1
ATOM 745 N N . PRO A 1 102 ? 2.777 -6.550 16.578 1.00 98.12 102 PRO A N 1
ATOM 746 C CA . PRO A 1 102 ? 2.617 -7.981 16.370 1.00 98.12 102 PRO A CA 1
ATOM 747 C C . PRO A 1 102 ? 1.384 -8.291 15.513 1.00 98.12 102 PRO A C 1
ATOM 749 O O . PRO A 1 102 ? 0.303 -7.733 15.722 1.00 98.12 102 PRO A O 1
ATOM 752 N N . TRP A 1 103 ? 1.549 -9.231 14.583 1.00 97.75 103 TRP A N 1
ATOM 753 C CA . TRP A 1 103 ? 0.455 -9.879 13.855 1.00 97.75 103 TRP A CA 1
ATOM 754 C C . TRP A 1 103 ? -0.478 -10.607 14.834 1.00 97.75 103 TRP A C 1
ATOM 756 O O . TRP A 1 103 ? -0.019 -11.203 15.813 1.00 97.75 103 TRP A O 1
ATOM 766 N N . ASP A 1 104 ? -1.790 -10.549 14.598 1.00 96.38 104 ASP A N 1
ATOM 767 C CA . ASP A 1 104 ? -2.782 -11.238 15.433 1.00 96.38 104 ASP A CA 1
ATOM 768 C C . ASP A 1 104 ? -3.062 -12.693 15.010 1.00 96.38 104 ASP A C 1
ATOM 770 O O . ASP A 1 104 ? -3.706 -13.421 15.762 1.00 96.38 104 ASP A O 1
ATOM 774 N N . GLY A 1 105 ? -2.521 -13.128 13.866 1.00 97.00 105 GLY A N 1
ATOM 775 C CA . GLY A 1 105 ? -2.749 -14.446 13.263 1.00 97.00 105 GLY A CA 1
ATOM 776 C C . GLY A 1 105 ? -3.743 -14.437 12.094 1.00 97.00 105 GLY A C 1
ATOM 777 O O . GLY A 1 105 ? -3.823 -15.415 11.356 1.00 97.00 105 GLY A O 1
ATOM 778 N N . SER A 1 106 ? -4.466 -13.336 11.875 1.00 95.81 106 SER A N 1
ATOM 779 C CA . SER A 1 106 ? -5.465 -13.203 10.809 1.00 95.81 106 SER A CA 1
ATOM 780 C C . SER A 1 106 ? -4.829 -12.714 9.510 1.00 95.81 106 SER A C 1
ATOM 782 O O . SER A 1 106 ? -4.108 -11.709 9.502 1.00 95.81 106 SER A O 1
ATOM 784 N N . SER A 1 107 ? -5.137 -13.369 8.394 1.00 97.75 107 SER A N 1
ATOM 785 C CA . SER A 1 107 ? -4.805 -12.881 7.054 1.00 97.75 107 SER A CA 1
ATOM 786 C C . SER A 1 107 ? -5.864 -13.276 6.023 1.00 97.75 107 SER A C 1
ATOM 788 O O . SER A 1 107 ? -6.604 -14.241 6.202 1.00 97.75 107 SER A O 1
ATOM 790 N N . LEU A 1 108 ? -5.945 -12.492 4.950 1.00 97.69 108 LEU A N 1
ATOM 791 C CA . LEU A 1 108 ? -6.833 -12.684 3.812 1.00 97.69 108 LEU A CA 1
ATOM 792 C C . LEU A 1 108 ? -6.045 -12.404 2.532 1.00 97.69 108 LEU A C 1
ATOM 794 O O . LEU A 1 108 ? -5.599 -11.281 2.298 1.00 97.69 108 LEU A O 1
ATOM 798 N N . ARG A 1 109 ? -5.874 -13.425 1.694 1.00 98.12 109 ARG A N 1
ATOM 799 C CA . ARG A 1 109 ? -5.327 -13.261 0.345 1.00 98.12 109 ARG A CA 1
ATOM 800 C C . ARG A 1 109 ? -6.422 -12.709 -0.568 1.00 98.12 109 ARG A C 1
ATOM 802 O O . ARG A 1 109 ? -7.544 -13.206 -0.519 1.00 98.12 109 ARG A O 1
ATOM 809 N N . LEU A 1 110 ? -6.109 -11.693 -1.369 1.00 98.50 110 LEU A N 1
ATOM 810 C CA . LEU A 1 110 ? -7.080 -11.114 -2.303 1.00 98.50 110 LEU A CA 1
ATOM 811 C C . LEU A 1 110 ? -7.199 -11.973 -3.564 1.00 98.50 110 LEU A C 1
ATOM 813 O O . LEU A 1 110 ? -6.242 -12.647 -3.966 1.00 98.50 110 LEU A O 1
ATOM 817 N N . THR A 1 111 ? -8.357 -11.907 -4.213 1.00 98.50 111 THR A N 1
ATOM 818 C CA . THR A 1 111 ? -8.651 -12.659 -5.437 1.00 98.50 111 THR A CA 1
ATOM 819 C C . THR A 1 111 ? -8.891 -11.742 -6.634 1.00 98.50 111 THR A C 1
ATOM 821 O O . THR A 1 111 ? -9.240 -10.569 -6.497 1.00 98.50 111 THR A O 1
ATOM 824 N N . ASN A 1 112 ? -8.698 -12.273 -7.836 1.00 98.00 112 ASN A N 1
ATOM 825 C CA . ASN A 1 112 ? -9.184 -11.661 -9.068 1.00 98.00 112 ASN A CA 1
ATOM 826 C C . ASN A 1 112 ? -10.697 -11.899 -9.220 1.00 98.00 112 ASN A C 1
ATOM 828 O O . ASN A 1 112 ? -11.303 -12.673 -8.477 1.00 98.00 112 ASN A O 1
ATOM 832 N N . SER A 1 113 ? -11.318 -11.258 -10.212 1.00 94.88 113 SER A N 1
ATOM 833 C CA . SER A 1 113 ? -12.751 -11.411 -10.511 1.00 94.88 113 SER A CA 1
ATOM 834 C C . SER A 1 113 ? -13.165 -12.833 -10.918 1.00 94.88 113 SER A C 1
ATOM 836 O O . SER A 1 113 ? -14.334 -13.181 -10.780 1.00 94.88 113 SER A O 1
ATOM 838 N N . ASP A 1 114 ? -12.223 -13.663 -11.373 1.00 95.31 114 ASP A N 1
ATOM 839 C CA . ASP A 1 114 ? -12.410 -15.093 -11.659 1.00 95.31 114 ASP A CA 1
ATOM 840 C C . ASP A 1 114 ? -12.251 -15.999 -10.416 1.00 95.31 114 ASP A C 1
ATOM 842 O O . ASP A 1 114 ? -12.331 -17.222 -10.520 1.00 95.31 114 ASP A O 1
ATOM 846 N N . GLY A 1 115 ? -12.011 -15.416 -9.235 1.00 96.12 115 GLY A N 1
ATOM 847 C CA . GLY A 1 115 ? -11.762 -16.134 -7.984 1.00 96.12 115 GLY A CA 1
ATOM 848 C C . GLY A 1 115 ? -10.333 -16.665 -7.821 1.00 96.12 115 GLY A C 1
ATOM 849 O O . GLY A 1 115 ? -10.019 -17.230 -6.773 1.00 96.12 115 GLY A O 1
ATOM 850 N N . SER A 1 116 ? -9.445 -16.479 -8.804 1.00 96.81 116 SER A N 1
ATOM 851 C CA . SER A 1 116 ? -8.040 -16.882 -8.688 1.00 96.81 116 SER A CA 1
ATOM 852 C C . SER A 1 116 ? -7.286 -16.020 -7.671 1.00 96.81 116 SER A C 1
ATOM 854 O O . SER A 1 116 ? -7.543 -14.828 -7.509 1.00 96.81 116 SER A O 1
ATOM 856 N N . ASN A 1 117 ? -6.331 -16.629 -6.970 1.00 97.56 117 ASN A N 1
ATOM 857 C CA . ASN A 1 117 ? -5.511 -15.952 -5.968 1.00 97.56 117 ASN A CA 1
ATOM 858 C C . ASN A 1 117 ? -4.511 -14.965 -6.602 1.00 97.56 117 ASN A C 1
ATOM 860 O O . ASN A 1 117 ? -3.814 -15.316 -7.556 1.00 97.56 117 ASN A O 1
ATOM 864 N N . THR A 1 118 ? -4.380 -13.777 -6.005 1.00 98.50 118 THR A N 1
ATOM 865 C CA . THR A 1 118 ? -3.396 -12.743 -6.390 1.00 98.50 118 THR A CA 1
ATOM 866 C C . THR A 1 118 ? -2.100 -12.838 -5.582 1.00 98.50 118 THR A C 1
ATOM 868 O O . THR A 1 118 ? -2.023 -13.577 -4.599 1.00 98.50 118 THR A O 1
ATOM 871 N N . ASP A 1 119 ? -1.094 -12.033 -5.924 1.00 98.44 119 ASP A N 1
ATOM 872 C CA . ASP A 1 119 ? 0.074 -11.787 -5.065 1.00 98.44 119 ASP A CA 1
ATOM 873 C C . ASP A 1 119 ? -0.181 -10.679 -4.015 1.00 98.44 119 ASP A C 1
ATOM 875 O O . ASP A 1 119 ? 0.732 -9.958 -3.636 1.00 98.44 119 ASP A O 1
ATOM 879 N N . MET A 1 120 ? -1.416 -10.510 -3.523 1.00 98.62 120 MET A N 1
ATOM 880 C CA . MET A 1 120 ? -1.755 -9.539 -2.470 1.00 98.62 120 MET A CA 1
ATOM 881 C C . MET A 1 120 ? -2.327 -10.236 -1.238 1.00 98.62 120 MET A C 1
ATOM 883 O O . MET A 1 120 ? -3.213 -11.089 -1.340 1.00 98.62 120 MET A O 1
ATOM 887 N N . VAL A 1 121 ? -1.866 -9.832 -0.054 1.00 98.69 121 VAL A N 1
ATOM 888 C CA . VAL A 1 121 ? -2.395 -10.307 1.227 1.00 98.69 121 VAL A CA 1
ATOM 889 C C . VAL A 1 121 ? -2.627 -9.148 2.194 1.00 98.69 121 VAL A C 1
ATOM 891 O O . VAL A 1 121 ? -1.755 -8.311 2.431 1.00 98.69 121 VAL A O 1
ATOM 894 N N . LEU A 1 122 ? -3.827 -9.118 2.766 1.00 98.75 122 LEU A N 1
ATOM 895 C CA . LEU A 1 122 ? -4.168 -8.305 3.923 1.00 98.75 122 LEU A CA 1
ATOM 896 C C . LEU A 1 122 ? -3.912 -9.113 5.192 1.00 98.75 122 LEU A C 1
ATOM 898 O O . LEU A 1 122 ? -4.231 -10.299 5.253 1.00 98.75 122 LEU A O 1
ATOM 902 N N . PHE A 1 123 ? -3.379 -8.483 6.231 1.00 98.69 123 PHE A N 1
ATOM 903 C CA . PHE A 1 123 ? -3.254 -9.099 7.551 1.00 98.69 123 PHE A CA 1
ATOM 904 C C . PHE A 1 123 ? -3.473 -8.078 8.663 1.00 98.69 123 PHE A C 1
ATOM 906 O O . PHE A 1 123 ? -3.346 -6.871 8.442 1.00 98.69 123 PHE A O 1
ATOM 913 N N . ARG A 1 124 ? -3.833 -8.560 9.856 1.00 97.50 124 ARG A N 1
ATOM 914 C CA . ARG A 1 124 ? -4.261 -7.700 10.963 1.00 97.50 124 ARG A CA 1
ATOM 915 C C . ARG A 1 124 ? -3.260 -7.670 12.117 1.00 97.50 124 ARG A C 1
ATOM 917 O O . ARG A 1 124 ? -2.717 -8.684 12.548 1.00 97.50 124 ARG A O 1
ATOM 924 N N . LEU A 1 125 ? -3.004 -6.474 12.625 1.00 97.50 125 LEU A N 1
ATOM 925 C CA . LEU A 1 125 ? -2.153 -6.223 13.779 1.00 97.50 125 LEU A CA 1
ATOM 926 C C . LEU A 1 125 ? -2.979 -6.265 15.066 1.00 97.50 125 LEU A C 1
ATOM 928 O O . LEU A 1 125 ? -4.061 -5.682 15.148 1.00 97.50 125 LEU A O 1
ATOM 932 N N . ARG A 1 126 ? -2.421 -6.888 16.108 1.00 94.44 126 ARG A N 1
ATOM 933 C CA . ARG A 1 126 ? -3.024 -6.954 17.450 1.00 94.44 126 ARG A CA 1
ATOM 934 C C . ARG A 1 126 ? -3.088 -5.583 18.127 1.00 94.44 126 ARG A C 1
ATOM 936 O O . ARG A 1 126 ? -3.988 -5.314 18.918 1.00 94.44 126 ARG A O 1
ATOM 943 N N . ASN A 1 127 ? -2.116 -4.724 17.831 1.00 92.62 127 ASN A N 1
ATOM 944 C CA . ASN A 1 127 ? -2.025 -3.356 18.324 1.00 92.62 127 ASN A CA 1
ATOM 945 C C . ASN A 1 127 ? -2.033 -2.399 17.131 1.00 92.62 127 ASN A C 1
ATOM 947 O O . ASN A 1 127 ? -1.474 -2.708 16.083 1.00 92.62 127 ASN A O 1
ATOM 951 N N . LEU A 1 128 ? -2.658 -1.236 17.297 1.00 92.81 128 LEU A N 1
ATOM 952 C CA . LEU A 1 128 ? -2.870 -0.286 16.210 1.00 92.81 128 LEU A CA 1
ATOM 953 C C . LEU A 1 128 ? -1.699 0.702 16.112 1.00 92.81 128 LEU A C 1
ATOM 955 O O . LEU A 1 128 ? -1.437 1.407 17.092 1.00 92.81 128 LEU A O 1
ATOM 959 N N . PRO A 1 129 ? -1.033 0.818 14.949 1.00 95.25 129 PRO A N 1
ATOM 960 C CA . PRO A 1 129 ? -0.227 1.985 14.626 1.00 95.25 129 PRO A CA 1
ATOM 961 C C . PRO A 1 129 ? -1.055 3.269 14.796 1.00 95.25 129 PRO A C 1
ATOM 963 O O . PRO A 1 129 ? -2.206 3.302 14.350 1.00 95.25 129 PRO A O 1
ATOM 966 N N . PRO A 1 130 ? -0.504 4.331 15.414 1.00 92.69 130 PRO A N 1
ATOM 967 C CA . PRO A 1 130 ? -1.207 5.591 15.645 1.00 92.69 130 PRO A CA 1
ATOM 968 C C . PRO A 1 130 ? -1.259 6.436 14.359 1.00 92.69 130 PRO A C 1
ATOM 970 O O . PRO A 1 130 ? -0.748 7.551 14.308 1.00 92.69 130 PRO A O 1
ATOM 973 N N . LEU A 1 131 ? -1.844 5.881 13.299 1.00 95.19 131 LEU A N 1
ATOM 974 C CA . LEU A 1 131 ? -1.865 6.437 11.949 1.00 95.19 131 LEU A CA 1
ATOM 975 C C . LEU A 1 131 ? -3.308 6.495 11.424 1.00 95.19 131 LEU A C 1
ATOM 977 O O . LEU A 1 131 ? -4.076 5.564 11.673 1.00 95.19 131 LEU A O 1
ATOM 981 N N . PRO A 1 132 ? -3.695 7.555 10.688 1.00 94.88 132 PRO A N 1
ATOM 982 C CA . PRO A 1 132 ? -5.016 7.647 10.071 1.00 94.88 132 PRO A CA 1
ATOM 983 C C . PRO A 1 132 ? -5.232 6.542 9.032 1.00 94.88 132 PRO A C 1
ATOM 985 O O . PRO A 1 132 ? -4.270 6.046 8.443 1.00 94.88 132 PRO A O 1
ATOM 988 N N . ARG A 1 133 ? -6.496 6.187 8.769 1.00 95.00 133 ARG A N 1
ATOM 989 C CA . ARG A 1 133 ? -6.849 5.330 7.631 1.00 95.00 133 ARG A CA 1
ATOM 990 C C . ARG A 1 133 ? -6.436 6.012 6.323 1.00 95.00 133 ARG A C 1
ATOM 992 O O . ARG A 1 133 ? -6.562 7.230 6.188 1.00 95.00 133 ARG A O 1
ATOM 999 N N . ILE A 1 134 ? -5.921 5.234 5.379 1.00 95.75 134 ILE A N 1
ATOM 1000 C CA . ILE A 1 134 ? -5.406 5.742 4.109 1.00 95.75 134 ILE A CA 1
ATOM 1001 C C . ILE A 1 134 ? -6.519 5.886 3.055 1.00 95.75 134 ILE A C 1
ATOM 1003 O O . ILE A 1 134 ? -7.342 4.977 2.914 1.00 95.75 134 ILE A O 1
ATOM 1007 N N . PRO A 1 135 ? -6.553 6.979 2.269 1.00 96.81 135 PRO A N 1
ATOM 1008 C CA . PRO A 1 135 ? -7.371 7.044 1.062 1.00 96.81 135 PRO A CA 1
ATOM 1009 C C . PRO A 1 135 ? -6.868 6.047 0.007 1.00 96.81 135 PRO A C 1
ATOM 1011 O O . PRO A 1 135 ? -5.673 5.998 -0.286 1.00 96.81 135 PRO A O 1
ATOM 1014 N N . LEU A 1 136 ? -7.775 5.272 -0.589 1.00 98.56 136 LEU A N 1
ATOM 1015 C CA . LEU A 1 136 ? -7.473 4.332 -1.675 1.00 98.56 136 LEU A CA 1
ATOM 1016 C C . LEU A 1 136 ? -7.918 4.921 -3.016 1.00 98.56 136 LEU A C 1
ATOM 1018 O O . LEU A 1 136 ? -9.048 5.404 -3.124 1.00 98.56 136 LEU A O 1
ATOM 1022 N N . ALA A 1 137 ? -7.056 4.847 -4.033 1.00 98.31 137 ALA A N 1
ATOM 1023 C CA . ALA A 1 137 ? -7.366 5.344 -5.369 1.00 98.31 137 ALA A CA 1
ATOM 1024 C C . ALA A 1 137 ? -8.592 4.634 -5.965 1.00 98.31 137 ALA A C 1
ATOM 1026 O O . ALA A 1 137 ? -8.669 3.408 -5.985 1.00 98.31 137 ALA A O 1
ATOM 1027 N N . THR A 1 138 ? -9.548 5.418 -6.462 1.00 97.69 138 THR A N 1
ATOM 1028 C CA . THR A 1 138 ? -10.807 4.934 -7.057 1.00 97.69 138 THR A CA 1
ATOM 1029 C C . THR A 1 138 ? -10.683 4.541 -8.530 1.00 97.69 138 THR A C 1
ATOM 1031 O O . THR A 1 138 ? -11.592 3.920 -9.073 1.00 97.69 138 THR A O 1
ATOM 1034 N N . SER A 1 139 ? -9.570 4.888 -9.175 1.00 97.38 139 SER A N 1
ATOM 1035 C CA . SER A 1 139 ? -9.234 4.535 -10.554 1.00 97.38 139 SER A CA 1
ATOM 1036 C C . SER A 1 139 ? -7.734 4.279 -10.673 1.00 97.38 139 SER A C 1
ATOM 1038 O O . SER A 1 139 ? -6.947 4.870 -9.926 1.00 97.38 139 SER A O 1
ATOM 1040 N N . THR A 1 140 ? -7.330 3.460 -11.644 1.00 97.81 140 THR A N 1
ATOM 1041 C CA . THR A 1 140 ? -5.921 3.325 -12.037 1.00 97.81 140 THR A CA 1
ATOM 1042 C C . THR A 1 140 ? -5.317 4.704 -12.328 1.00 97.81 140 THR A C 1
ATOM 1044 O O . THR A 1 140 ? -5.991 5.546 -12.936 1.00 97.81 140 THR A O 1
ATOM 1047 N N . PRO A 1 141 ? -4.065 4.972 -11.917 1.00 97.81 141 PRO A N 1
ATOM 1048 C CA . PRO A 1 141 ? -3.344 6.171 -12.325 1.00 97.81 141 PRO A CA 1
ATOM 1049 C C . PRO A 1 141 ? -3.332 6.370 -13.845 1.00 97.81 141 PRO A C 1
ATOM 1051 O O . PRO A 1 141 ? -3.050 5.445 -14.606 1.00 97.81 141 PRO A O 1
ATOM 1054 N N . ALA A 1 142 ? -3.597 7.596 -14.293 1.00 97.25 142 ALA A N 1
ATOM 1055 C CA . ALA A 1 142 ? -3.486 7.946 -15.705 1.00 97.25 142 ALA A CA 1
ATOM 1056 C C . ALA A 1 142 ? -2.028 7.852 -16.192 1.00 97.25 142 ALA A C 1
ATOM 1058 O O . ALA A 1 142 ? -1.089 8.085 -15.428 1.00 97.25 142 ALA A O 1
ATOM 1059 N N . ALA A 1 143 ? -1.836 7.573 -17.484 1.00 96.88 143 ALA A N 1
ATOM 1060 C CA . ALA A 1 143 ? -0.513 7.625 -18.102 1.00 96.88 143 ALA A CA 1
ATOM 1061 C C . ALA A 1 143 ? 0.146 9.000 -17.880 1.00 96.88 143 ALA A C 1
ATOM 1063 O O . ALA A 1 143 ? -0.520 10.035 -17.885 1.00 96.88 143 ALA A O 1
ATOM 1064 N N . PHE A 1 144 ? 1.462 8.995 -17.680 1.00 96.12 144 PHE A N 1
ATOM 1065 C CA . PHE A 1 144 ? 2.301 10.138 -17.309 1.00 96.12 144 PHE A CA 1
ATOM 1066 C C . PHE A 1 144 ? 2.017 10.783 -15.941 1.00 96.12 144 PHE A C 1
ATOM 1068 O O . PHE A 1 144 ? 2.758 11.690 -15.551 1.00 96.12 144 PHE A O 1
ATOM 1075 N N . ALA A 1 145 ? 1.026 10.311 -15.173 1.00 97.00 145 ALA A N 1
ATOM 1076 C CA . ALA A 1 145 ? 0.845 10.751 -13.793 1.00 97.00 145 ALA A CA 1
ATOM 1077 C C . ALA A 1 145 ? 2.096 10.411 -12.971 1.00 97.00 145 ALA A C 1
ATOM 1079 O O . ALA A 1 145 ? 2.582 9.278 -13.004 1.00 97.00 145 ALA A O 1
ATOM 1080 N N . GLN A 1 146 ? 2.625 11.396 -12.242 1.00 96.56 146 GLN A N 1
ATOM 1081 C CA . GLN A 1 146 ? 3.746 11.171 -11.337 1.00 96.56 146 GLN A CA 1
ATOM 1082 C C . GLN A 1 146 ? 3.248 10.501 -10.054 1.00 96.56 146 GLN A C 1
ATOM 1084 O O . GLN A 1 146 ? 2.279 10.955 -9.443 1.00 96.56 146 GLN A O 1
ATOM 1089 N N . VAL A 1 147 ? 3.944 9.448 -9.639 1.00 97.62 147 VAL A N 1
ATOM 1090 C CA . VAL A 1 147 ? 3.697 8.716 -8.396 1.00 97.62 147 VAL A CA 1
ATOM 1091 C C . VAL A 1 147 ? 4.940 8.735 -7.516 1.00 97.62 147 VAL A C 1
ATOM 1093 O O . VAL A 1 147 ? 6.059 8.640 -8.020 1.00 97.62 147 VAL A O 1
ATOM 1096 N N . ASP A 1 148 ? 4.736 8.832 -6.204 1.00 97.31 148 ASP A N 1
ATOM 1097 C CA . ASP A 1 148 ? 5.789 8.653 -5.203 1.00 97.31 148 ASP A CA 1
ATOM 1098 C C . ASP A 1 148 ? 5.777 7.183 -4.755 1.00 97.31 148 ASP A C 1
ATOM 1100 O O . ASP A 1 148 ? 4.755 6.663 -4.308 1.00 97.31 148 ASP A O 1
ATOM 1104 N N . MET A 1 149 ? 6.911 6.506 -4.877 1.00 98.06 149 MET A N 1
ATOM 1105 C CA . MET A 1 149 ? 7.118 5.104 -4.512 1.00 98.06 149 MET A CA 1
ATOM 1106 C C . MET A 1 149 ? 7.879 5.054 -3.179 1.00 98.06 149 MET A C 1
ATOM 1108 O O . MET A 1 149 ? 8.844 5.802 -3.012 1.00 98.06 149 MET A O 1
ATOM 1112 N N . ILE A 1 150 ? 7.468 4.202 -2.230 1.00 98.19 150 ILE A N 1
ATOM 1113 C CA . ILE A 1 150 ? 8.098 4.070 -0.901 1.00 98.19 150 ILE A CA 1
ATOM 1114 C C . ILE A 1 150 ? 8.183 2.593 -0.482 1.00 98.19 150 ILE A C 1
ATOM 1116 O O . ILE A 1 150 ? 7.174 1.883 -0.499 1.00 98.19 150 ILE A O 1
ATOM 1120 N N . GLY A 1 151 ? 9.361 2.160 -0.023 1.00 97.31 151 GLY A N 1
ATOM 1121 C CA . GLY A 1 151 ? 9.651 0.765 0.336 1.00 97.31 151 GLY A CA 1
ATOM 1122 C C . GLY A 1 151 ? 10.867 0.593 1.265 1.00 97.31 151 GLY A C 1
ATOM 1123 O O . GLY A 1 151 ? 11.336 1.582 1.828 1.00 97.31 151 GLY A O 1
ATOM 1124 N N . TYR A 1 152 ? 11.334 -0.643 1.489 1.00 95.25 152 TYR A N 1
ATOM 1125 C CA . TYR A 1 152 ? 12.253 -1.079 2.566 1.00 95.25 152 TYR A CA 1
ATOM 1126 C C . TYR A 1 152 ? 13.430 -1.953 2.082 1.00 95.25 152 TYR A C 1
ATOM 1128 O O . TYR A 1 152 ? 13.785 -2.956 2.703 1.00 95.25 152 TYR A O 1
ATOM 1136 N N . GLY A 1 153 ? 14.074 -1.557 0.990 1.00 92.56 153 GLY A N 1
ATOM 1137 C CA . GLY A 1 153 ? 15.050 -2.381 0.283 1.00 92.56 153 GLY A CA 1
ATOM 1138 C C . GLY A 1 153 ? 16.375 -1.722 -0.126 1.00 92.56 153 GLY A C 1
ATOM 1139 O O . GLY A 1 153 ? 16.804 -0.707 0.418 1.00 92.56 153 GLY A O 1
ATOM 1140 N N . HIS A 1 154 ? 17.027 -2.297 -1.134 1.00 92.94 154 HIS A N 1
ATOM 1141 C CA . HIS A 1 154 ? 18.293 -1.813 -1.699 1.00 92.94 154 HIS A CA 1
ATOM 1142 C C . HIS A 1 154 ? 18.230 -0.477 -2.472 1.00 92.94 154 HIS A C 1
ATOM 1144 O O . HIS A 1 154 ? 17.686 -0.404 -3.571 1.00 92.94 154 HIS A O 1
ATOM 1150 N N . ILE A 1 155 ? 18.871 0.562 -1.940 1.00 92.19 155 ILE A N 1
ATOM 1151 C CA . ILE A 1 155 ? 19.052 1.862 -2.611 1.00 92.19 155 ILE A CA 1
ATOM 1152 C C . ILE A 1 155 ? 20.233 1.827 -3.600 1.00 92.19 155 ILE A C 1
ATOM 1154 O O . ILE A 1 155 ? 20.912 0.808 -3.742 1.00 92.19 155 ILE A O 1
ATOM 1158 N N . ALA A 1 156 ? 20.528 2.956 -4.258 1.00 92.69 156 ALA A N 1
ATOM 1159 C CA . ALA A 1 156 ? 21.764 3.123 -5.024 1.00 92.69 156 ALA A CA 1
ATOM 1160 C C . ALA A 1 156 ? 22.997 2.913 -4.116 1.00 92.69 156 ALA A C 1
ATOM 1162 O O . ALA A 1 156 ? 23.247 3.696 -3.199 1.00 92.69 156 ALA A O 1
ATOM 1163 N N . GLY A 1 157 ? 23.754 1.844 -4.370 1.00 90.94 157 GLY A N 1
ATOM 1164 C CA . GLY A 1 157 ? 25.005 1.496 -3.689 1.00 90.94 157 GLY A CA 1
ATOM 1165 C C . GLY A 1 157 ? 26.265 1.974 -4.415 1.00 90.94 157 GLY A C 1
ATOM 1166 O O . GLY A 1 157 ? 27.352 1.931 -3.845 1.00 90.94 157 GLY A O 1
ATOM 1167 N N . SER A 1 158 ? 26.128 2.450 -5.654 1.00 91.81 158 SER A N 1
ATOM 1168 C CA . SER A 1 158 ? 27.197 3.061 -6.447 1.00 91.81 158 SER A CA 1
ATOM 1169 C C . SER A 1 158 ? 26.741 4.385 -7.060 1.00 91.81 158 SER A C 1
ATOM 1171 O O . SER A 1 158 ? 25.545 4.636 -7.206 1.00 91.81 158 SER A O 1
ATOM 1173 N N . SER A 1 159 ? 27.695 5.197 -7.519 1.00 90.50 159 SER A N 1
ATOM 1174 C CA . SER A 1 159 ? 27.424 6.190 -8.567 1.00 90.50 159 SER A CA 1
ATOM 1175 C C . SER A 1 159 ? 26.901 5.504 -9.837 1.00 90.50 159 SER A C 1
ATOM 1177 O O . SER A 1 159 ? 27.103 4.297 -10.023 1.00 90.50 159 SER A O 1
ATOM 1179 N N . GLN A 1 160 ? 26.280 6.274 -10.736 1.00 92.69 160 GLN A N 1
ATOM 1180 C CA . GLN A 1 160 ? 25.925 5.778 -12.067 1.00 92.69 160 GLN A CA 1
ATOM 1181 C C . GLN A 1 160 ? 27.181 5.251 -12.776 1.00 92.69 160 GLN A C 1
ATOM 1183 O O . GLN A 1 160 ? 28.200 5.939 -12.835 1.00 92.69 160 GLN A O 1
ATOM 1188 N N . THR A 1 161 ? 27.106 4.039 -13.315 1.00 94.81 161 THR A N 1
ATOM 1189 C CA . THR A 1 161 ? 28.231 3.346 -13.946 1.00 94.81 161 THR A CA 1
ATOM 1190 C C . THR A 1 161 ? 27.766 2.450 -15.094 1.00 94.81 161 THR A C 1
ATOM 1192 O O . THR A 1 161 ? 26.566 2.245 -15.299 1.00 94.81 161 THR A O 1
ATOM 1195 N N . ASN A 1 162 ? 28.726 1.913 -15.847 1.00 96.25 162 ASN A N 1
ATOM 1196 C CA . ASN A 1 162 ? 28.472 0.902 -16.865 1.00 96.25 162 ASN A CA 1
ATOM 1197 C C . ASN A 1 162 ? 28.416 -0.490 -16.220 1.00 96.25 162 ASN A C 1
ATOM 1199 O O . ASN A 1 162 ? 29.267 -0.860 -15.410 1.00 96.25 162 ASN A O 1
ATOM 1203 N N . ILE A 1 163 ? 27.405 -1.263 -16.601 1.00 94.88 163 ILE A N 1
ATOM 1204 C CA . ILE A 1 163 ? 27.084 -2.593 -16.087 1.00 94.88 163 ILE A CA 1
ATOM 1205 C C . ILE A 1 163 ? 26.960 -3.508 -17.310 1.00 94.88 163 ILE A C 1
ATOM 1207 O O . ILE A 1 163 ? 25.878 -3.719 -17.859 1.00 94.88 163 ILE A O 1
ATOM 1211 N N . GLY A 1 164 ? 28.107 -3.968 -17.816 1.00 91.44 164 GLY A N 1
ATOM 1212 C CA . GLY A 1 164 ? 28.185 -4.613 -19.128 1.00 91.44 164 GLY A CA 1
ATOM 1213 C C . GLY A 1 164 ? 27.715 -3.654 -20.237 1.00 91.44 164 GLY A C 1
ATOM 1214 O O . GLY A 1 164 ? 28.280 -2.566 -20.347 1.00 91.44 164 GLY A O 1
ATOM 1215 N N . PRO A 1 165 ? 26.696 -4.010 -21.045 1.00 93.81 165 PRO A N 1
ATOM 1216 C CA . PRO A 1 165 ? 26.139 -3.131 -22.077 1.00 93.81 165 PRO A CA 1
ATOM 1217 C C . PRO A 1 165 ? 25.175 -2.061 -21.528 1.00 93.81 165 PRO A C 1
ATOM 1219 O O . PRO A 1 165 ? 24.662 -1.253 -22.299 1.00 93.81 165 PRO A O 1
ATOM 1222 N N . TYR A 1 166 ? 24.883 -2.068 -20.224 1.00 95.88 166 TYR A N 1
ATOM 1223 C CA . TYR A 1 166 ? 23.895 -1.193 -19.597 1.00 95.88 166 TYR A CA 1
ATOM 1224 C C . TYR A 1 166 ? 24.527 -0.013 -18.860 1.00 95.88 166 TYR A C 1
ATOM 1226 O O . TYR A 1 166 ? 25.681 -0.068 -18.445 1.00 95.88 166 TYR A O 1
ATOM 1234 N N . THR A 1 167 ? 23.732 1.026 -18.605 1.00 95.31 167 THR A N 1
ATOM 1235 C CA . THR A 1 167 ? 24.077 2.112 -17.678 1.00 95.31 167 THR A CA 1
ATOM 1236 C C . THR A 1 167 ? 23.090 2.118 -16.515 1.00 95.31 167 THR A C 1
ATOM 1238 O O . THR A 1 167 ? 21.877 2.043 -16.722 1.00 95.31 167 THR A O 1
ATOM 1241 N N . GLY A 1 168 ? 23.602 2.196 -15.287 1.00 94.69 168 GLY A N 1
ATOM 1242 C CA . GLY A 1 168 ? 22.782 2.111 -14.083 1.00 94.69 168 GLY A CA 1
ATOM 1243 C C . GLY A 1 168 ? 23.590 2.112 -12.794 1.00 94.69 168 GLY A C 1
ATOM 1244 O O . GLY A 1 168 ? 24.666 2.702 -12.722 1.00 94.69 168 GLY A O 1
ATOM 1245 N N . PHE A 1 169 ? 23.051 1.446 -11.778 1.00 94.75 169 PHE A N 1
ATOM 1246 C CA . PHE A 1 169 ? 23.529 1.483 -10.400 1.00 94.75 169 PHE A CA 1
ATOM 1247 C C . PHE A 1 169 ? 23.610 0.065 -9.841 1.00 94.75 169 PHE A C 1
ATOM 1249 O O . PHE A 1 169 ? 22.677 -0.726 -10.012 1.00 94.75 169 PHE A O 1
ATOM 1256 N N . TYR A 1 170 ? 24.691 -0.238 -9.124 1.00 94.31 170 TYR A N 1
ATOM 1257 C CA . TYR A 1 170 ? 24.712 -1.386 -8.223 1.00 94.31 170 TYR A CA 1
ATOM 1258 C C . TYR A 1 170 ? 23.889 -1.068 -6.974 1.00 94.31 170 TYR A C 1
ATOM 1260 O O . TYR A 1 170 ? 23.829 0.078 -6.520 1.00 94.31 170 TYR A O 1
ATOM 1268 N N . TRP A 1 171 ? 23.246 -2.085 -6.422 1.00 94.12 171 TRP A N 1
ATOM 1269 C CA . TRP A 1 171 ? 22.457 -2.007 -5.199 1.00 94.12 171 TRP A CA 1
ATOM 1270 C C . TRP A 1 171 ? 23.338 -1.866 -3.952 1.00 94.12 171 TRP A C 1
ATOM 1272 O O . TRP A 1 171 ? 24.463 -2.363 -3.899 1.00 94.12 171 TRP A O 1
ATOM 1282 N N . SER A 1 172 ? 22.828 -1.186 -2.925 1.00 93.00 172 SER A N 1
ATOM 1283 C CA . SER A 1 172 ? 23.479 -1.108 -1.614 1.00 93.00 172 SER A CA 1
ATOM 1284 C C . SER A 1 172 ? 23.597 -2.492 -0.971 1.00 93.00 172 SER A C 1
ATOM 1286 O O . SER A 1 172 ? 22.701 -3.316 -1.104 1.00 93.00 172 SER A O 1
ATOM 1288 N N . ALA A 1 173 ? 24.653 -2.754 -0.198 1.00 90.81 173 ALA A N 1
ATOM 1289 C CA . ALA A 1 173 ? 24.825 -4.056 0.465 1.00 90.81 173 ALA A CA 1
ATOM 1290 C C . ALA A 1 173 ? 23.742 -4.372 1.521 1.00 90.81 173 ALA A C 1
ATOM 1292 O O . ALA A 1 173 ? 23.555 -5.528 1.888 1.00 90.81 173 ALA A O 1
ATOM 1293 N N . GLN A 1 174 ? 23.053 -3.348 2.034 1.00 89.38 174 GLN A N 1
ATOM 1294 C CA . GLN A 1 174 ? 21.981 -3.462 3.025 1.00 89.38 174 GLN A CA 1
ATOM 1295 C C . GLN A 1 174 ? 20.725 -2.721 2.551 1.00 89.38 174 GLN A C 1
ATOM 1297 O O . GLN A 1 174 ? 20.856 -1.737 1.812 1.00 89.38 174 GLN A O 1
ATOM 1302 N N . PRO A 1 175 ? 19.527 -3.164 2.972 1.00 91.00 175 PRO A N 1
ATOM 1303 C CA . PRO A 1 175 ? 18.279 -2.487 2.670 1.00 91.00 175 PRO A CA 1
ATOM 1304 C C . PRO A 1 175 ? 17.989 -1.325 3.633 1.00 91.00 175 PRO A C 1
ATOM 1306 O O . PRO A 1 175 ? 18.295 -1.384 4.825 1.00 91.00 175 PRO A O 1
ATOM 1309 N N . PHE A 1 176 ? 17.327 -0.293 3.121 1.00 91.88 176 PHE A N 1
ATOM 1310 C CA . PHE A 1 176 ? 16.903 0.904 3.838 1.00 91.88 176 PHE A CA 1
ATOM 1311 C C . PHE A 1 176 ? 15.456 1.228 3.491 1.00 91.88 176 PHE A C 1
ATOM 1313 O O . PHE A 1 176 ? 14.979 0.909 2.405 1.00 91.88 176 PHE A O 1
ATOM 1320 N N . LYS A 1 177 ? 14.763 1.941 4.382 1.00 94.69 177 LYS A N 1
ATOM 1321 C CA . LYS A 1 177 ? 13.536 2.610 3.963 1.00 94.69 177 LYS A CA 1
ATOM 1322 C C . LYS A 1 177 ? 13.900 3.751 3.019 1.00 94.69 177 LYS A C 1
ATOM 1324 O O . LYS A 1 177 ? 14.682 4.613 3.419 1.00 94.69 177 LYS A O 1
ATOM 1329 N N . SER A 1 178 ? 13.345 3.775 1.813 1.00 95.50 178 SER A N 1
ATOM 1330 C CA . SER A 1 178 ? 13.619 4.824 0.829 1.00 95.50 178 SER A CA 1
ATOM 1331 C C . SER A 1 178 ? 12.374 5.256 0.065 1.00 95.50 178 SE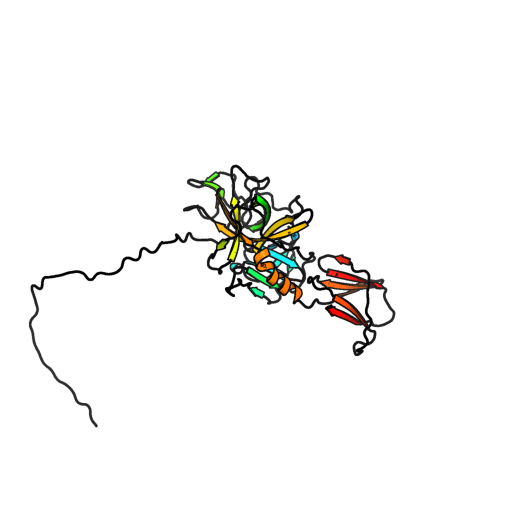R A C 1
ATOM 1333 O O . SER A 1 178 ? 11.323 4.613 0.129 1.00 95.50 178 SER A O 1
ATOM 1335 N N . TRP A 1 179 ? 12.495 6.380 -0.641 1.00 95.50 179 TRP A N 1
ATOM 1336 C CA . TRP A 1 179 ? 11.490 6.850 -1.583 1.00 95.50 179 TRP A CA 1
ATOM 1337 C C . TRP A 1 179 ? 12.107 7.459 -2.842 1.00 95.50 179 TRP A C 1
ATOM 1339 O O . TRP A 1 179 ? 13.232 7.958 -2.848 1.00 95.50 179 TRP A O 1
ATOM 1349 N N . GLY A 1 180 ? 11.305 7.503 -3.893 1.00 95.00 180 GLY A N 1
ATOM 1350 C CA . GLY A 1 180 ? 11.568 8.275 -5.101 1.00 95.00 180 GLY A CA 1
ATOM 1351 C C . GLY A 1 180 ? 10.275 8.442 -5.885 1.00 95.00 180 GLY A C 1
ATOM 1352 O O . GLY A 1 180 ? 9.206 8.077 -5.396 1.00 95.00 180 GLY A O 1
ATOM 1353 N N . ASN A 1 181 ? 10.346 9.009 -7.082 1.00 94.62 181 ASN A N 1
ATOM 1354 C CA . ASN A 1 181 ? 9.172 9.205 -7.920 1.00 94.62 181 ASN A CA 1
ATOM 1355 C C . ASN A 1 181 ? 9.434 8.840 -9.375 1.00 94.62 181 ASN A C 1
ATOM 1357 O O . ASN A 1 181 ? 10.548 8.946 -9.866 1.00 94.62 181 ASN A O 1
ATOM 1361 N N . ASN A 1 182 ? 8.392 8.399 -10.066 1.00 96.50 182 ASN A N 1
ATOM 1362 C CA . ASN A 1 182 ? 8.437 8.039 -11.481 1.00 96.50 182 ASN A CA 1
ATOM 1363 C C . ASN A 1 182 ? 7.066 8.372 -12.108 1.00 96.50 182 ASN A C 1
ATOM 1365 O O . ASN A 1 182 ? 6.123 8.737 -11.399 1.00 96.50 182 ASN A O 1
ATOM 1369 N N . ARG A 1 183 ? 6.941 8.297 -13.431 1.00 97.25 183 ARG A N 1
ATOM 1370 C CA . ARG A 1 183 ? 5.692 8.469 -14.171 1.00 97.25 183 ARG A CA 1
ATOM 1371 C C . ARG A 1 183 ? 5.111 7.121 -14.581 1.00 97.25 183 ARG A C 1
ATOM 1373 O O . ARG A 1 183 ? 5.824 6.201 -14.973 1.00 97.25 183 ARG A O 1
ATOM 1380 N N . VAL A 1 184 ? 3.790 7.023 -14.519 1.00 98.19 184 VAL A N 1
ATOM 1381 C CA . VAL A 1 184 ? 3.051 5.841 -14.973 1.00 98.19 184 VAL A CA 1
ATOM 1382 C C . VAL A 1 184 ? 3.156 5.715 -16.493 1.00 98.19 184 VAL A C 1
ATOM 1384 O O . VAL A 1 184 ? 2.959 6.688 -17.221 1.00 98.19 184 VAL A O 1
ATOM 1387 N N . ASN A 1 185 ? 3.483 4.517 -16.972 1.00 97.44 185 ASN A N 1
ATOM 1388 C CA . ASN A 1 185 ? 3.619 4.212 -18.392 1.00 97.44 185 ASN A CA 1
ATOM 1389 C C . ASN A 1 185 ? 2.283 4.367 -19.144 1.00 97.44 185 ASN A C 1
ATOM 1391 O O . ASN A 1 185 ? 1.192 4.323 -18.571 1.00 97.44 185 ASN A O 1
ATOM 1395 N N . THR A 1 186 ? 2.362 4.492 -20.467 1.00 94.94 186 THR A N 1
ATOM 1396 C CA . THR A 1 186 ? 1.203 4.300 -21.346 1.00 94.94 186 THR A CA 1
ATOM 1397 C C . THR A 1 186 ? 0.753 2.832 -21.351 1.00 94.94 186 THR A C 1
ATOM 1399 O O . THR A 1 186 ? 1.513 1.931 -21.000 1.00 94.94 186 THR A O 1
ATOM 1402 N N . GLY A 1 187 ? -0.499 2.583 -21.750 1.00 89.12 187 GLY A N 1
ATOM 1403 C CA . GLY A 1 187 ? -1.075 1.233 -21.851 1.00 89.12 187 GLY A CA 1
ATOM 1404 C C . GLY A 1 187 ? -2.001 0.821 -20.700 1.00 89.12 187 GLY A C 1
ATOM 1405 O O . GLY A 1 187 ? -2.732 -0.149 -20.854 1.00 89.12 187 GLY A O 1
ATOM 1406 N N . GLY A 1 188 ? -2.048 1.574 -19.595 1.00 94.69 188 GLY A N 1
ATOM 1407 C CA . GLY A 1 188 ? -2.969 1.302 -18.484 1.00 94.69 188 GLY A CA 1
ATOM 1408 C C . GLY A 1 188 ? -2.533 0.104 -17.637 1.00 94.69 188 GLY A C 1
ATOM 1409 O O . GLY A 1 188 ? -1.386 0.055 -17.186 1.00 94.69 188 GLY A O 1
ATOM 1410 N N . THR A 1 189 ? -3.448 -0.837 -17.394 1.00 97.75 189 THR A N 1
ATOM 1411 C CA . THR A 1 189 ? -3.164 -2.064 -16.638 1.00 97.75 189 THR A CA 1
ATOM 1412 C C . THR A 1 189 ? -2.856 -3.259 -17.540 1.00 97.75 189 THR A C 1
ATOM 1414 O O . THR A 1 189 ? -3.274 -3.340 -18.692 1.00 97.75 189 THR A O 1
ATOM 1417 N N . THR A 1 190 ? -2.126 -4.224 -16.989 1.00 97.19 190 THR A N 1
ATOM 1418 C CA . THR A 1 190 ? -1.888 -5.548 -17.572 1.00 97.19 190 THR A CA 1
ATOM 1419 C C . THR A 1 190 ? -1.941 -6.608 -16.472 1.00 97.19 190 THR A C 1
ATOM 1421 O O . THR A 1 190 ? -1.829 -6.276 -15.293 1.00 97.19 190 THR A O 1
ATOM 1424 N N . VAL A 1 191 ? -2.108 -7.881 -16.831 1.00 97.75 191 VAL A N 1
ATOM 1425 C CA . VAL A 1 191 ? -2.037 -8.997 -15.877 1.00 97.75 191 VAL A CA 1
ATOM 1426 C C . VAL A 1 191 ? -0.667 -9.656 -15.984 1.00 97.75 191 VAL A C 1
ATOM 1428 O O . VAL A 1 191 ? -0.248 -10.047 -17.073 1.00 97.75 191 VAL A O 1
ATOM 1431 N N . ILE A 1 192 ? 0.020 -9.804 -14.852 1.00 96.19 192 ILE A N 1
ATOM 1432 C CA . ILE A 1 192 ? 1.281 -10.552 -14.749 1.00 96.19 192 ILE A CA 1
ATOM 1433 C C . ILE A 1 192 ? 1.141 -11.716 -13.767 1.00 96.19 192 ILE A C 1
ATOM 1435 O O . ILE A 1 192 ? 0.228 -11.746 -12.944 1.00 96.19 192 ILE A O 1
ATOM 1439 N N . ASN A 1 193 ? 2.070 -12.668 -13.836 1.00 94.88 193 ASN A N 1
ATOM 1440 C CA . ASN A 1 193 ? 2.228 -13.723 -12.841 1.00 94.88 193 ASN A CA 1
ATOM 1441 C C . ASN A 1 193 ? 3.722 -14.027 -12.682 1.00 94.88 193 ASN A C 1
ATOM 1443 O O . ASN A 1 193 ? 4.385 -14.403 -13.646 1.00 94.88 193 ASN A O 1
ATOM 1447 N N . VAL A 1 194 ? 4.244 -13.839 -11.470 1.00 87.44 194 VAL A N 1
ATOM 1448 C CA . VAL A 1 194 ? 5.662 -14.055 -11.119 1.00 87.44 194 VAL A CA 1
ATOM 1449 C C . VAL A 1 194 ? 5.854 -15.298 -10.236 1.00 87.44 194 VAL A C 1
ATOM 1451 O O . VAL A 1 194 ? 6.754 -15.358 -9.409 1.00 87.44 194 VAL A O 1
ATOM 1454 N N . GLY A 1 195 ? 4.963 -16.287 -10.371 1.00 90.69 195 GLY A N 1
ATOM 1455 C CA . GLY A 1 195 ? 4.916 -17.498 -9.539 1.00 90.69 195 GLY A CA 1
ATOM 1456 C C . GLY A 1 195 ? 4.021 -17.376 -8.299 1.00 90.69 195 GLY A C 1
ATOM 1457 O O . GLY A 1 195 ? 3.760 -18.371 -7.627 1.00 90.69 195 GLY A O 1
ATOM 1458 N N . ALA A 1 196 ? 3.497 -16.179 -8.023 1.00 92.00 196 ALA A N 1
ATOM 1459 C CA . ALA A 1 196 ? 2.656 -15.868 -6.866 1.00 92.00 196 ALA A CA 1
ATOM 1460 C C . ALA A 1 196 ? 1.174 -15.614 -7.224 1.00 92.00 196 ALA A C 1
ATOM 1462 O O . ALA A 1 196 ? 0.434 -15.035 -6.431 1.00 92.00 196 ALA A O 1
ATOM 1463 N N . GLY A 1 197 ? 0.719 -16.086 -8.388 1.00 94.06 197 GLY A N 1
ATOM 1464 C CA . GLY A 1 197 ? -0.655 -15.907 -8.870 1.00 94.06 197 GLY A CA 1
ATOM 1465 C C . GLY A 1 197 ? -0.794 -14.758 -9.868 1.00 94.06 197 GLY A C 1
ATOM 1466 O O . GLY A 1 197 ? 0.126 -13.962 -10.058 1.00 94.06 197 GLY A O 1
ATOM 1467 N N . ASN A 1 198 ? -1.942 -14.706 -10.545 1.00 97.62 198 ASN A N 1
ATOM 1468 C CA . ASN A 1 198 ? -2.240 -13.652 -11.512 1.00 97.62 198 ASN A CA 1
ATOM 1469 C C . ASN A 1 198 ? -2.561 -12.355 -10.765 1.00 97.62 198 ASN A C 1
ATOM 1471 O O . ASN A 1 198 ? -3.308 -12.380 -9.786 1.00 97.62 198 ASN A O 1
ATOM 1475 N N . ILE A 1 199 ? -2.037 -11.225 -11.227 1.00 97.94 199 ILE A N 1
ATOM 1476 C CA . ILE A 1 199 ? -2.286 -9.926 -10.604 1.00 97.94 199 ILE A CA 1
ATOM 1477 C C . ILE A 1 199 ? -2.336 -8.803 -11.641 1.00 97.94 199 ILE A C 1
ATOM 1479 O O . ILE A 1 199 ? -1.490 -8.723 -12.534 1.00 97.94 199 ILE A O 1
ATOM 1483 N N . THR A 1 200 ? -3.340 -7.937 -11.514 1.00 98.56 200 THR A N 1
ATOM 1484 C CA . THR A 1 200 ? -3.519 -6.737 -12.335 1.00 98.56 200 THR A CA 1
ATOM 1485 C C . THR A 1 200 ? -2.596 -5.634 -11.833 1.00 98.56 200 THR A C 1
ATOM 1487 O O . THR A 1 200 ? -2.673 -5.220 -10.675 1.00 98.56 200 THR A O 1
ATOM 1490 N N . VAL A 1 201 ? -1.722 -5.148 -12.709 1.00 98.69 201 VAL A N 1
ATOM 1491 C CA . VAL A 1 201 ? -0.683 -4.162 -12.403 1.00 98.69 201 VAL A CA 1
ATOM 1492 C C . VAL A 1 201 ? -0.700 -3.006 -13.398 1.00 98.69 201 VAL A C 1
ATOM 1494 O O . VAL A 1 201 ? -0.996 -3.201 -14.574 1.00 98.69 201 VAL A O 1
ATOM 1497 N N . PHE A 1 202 ? -0.297 -1.818 -12.954 1.00 98.75 202 PHE A N 1
ATOM 1498 C CA . PHE A 1 202 ? 0.255 -0.782 -13.834 1.00 98.75 202 PHE A CA 1
ATOM 1499 C C . PHE A 1 202 ? 1.788 -0.773 -13.709 1.00 98.75 202 PHE A C 1
ATOM 1501 O O . PHE A 1 202 ? 2.360 -1.488 -12.879 1.00 98.75 202 PHE A O 1
ATOM 1508 N N . SER A 1 203 ? 2.482 0.009 -14.540 1.00 98.25 203 SER A N 1
ATOM 1509 C CA . SER A 1 203 ? 3.949 0.068 -14.503 1.00 98.25 203 SER A CA 1
ATOM 1510 C C . SER A 1 203 ? 4.525 1.473 -14.631 1.00 98.25 203 SER A C 1
ATOM 1512 O O . SER A 1 203 ? 3.875 2.377 -15.154 1.00 98.25 203 SER A O 1
ATOM 1514 N N . THR A 1 204 ? 5.766 1.625 -14.179 1.00 98.06 204 THR A N 1
ATOM 1515 C CA . THR A 1 204 ? 6.659 2.756 -14.467 1.00 98.06 204 THR A CA 1
ATOM 1516 C C . THR A 1 204 ? 7.926 2.240 -15.163 1.00 98.06 204 THR A C 1
ATOM 1518 O O . THR A 1 204 ? 8.181 1.029 -15.161 1.00 98.06 204 THR A O 1
ATOM 1521 N N . THR A 1 205 ? 8.706 3.123 -15.790 1.00 96.75 205 THR A N 1
ATOM 1522 C CA . THR A 1 205 ? 9.977 2.774 -16.454 1.00 96.75 205 THR A CA 1
ATOM 1523 C C . THR A 1 205 ? 11.080 3.701 -15.964 1.00 96.75 205 THR A C 1
ATOM 1525 O O . THR A 1 205 ? 10.882 4.908 -15.921 1.00 96.75 205 THR A O 1
ATOM 1528 N N . PHE A 1 206 ? 12.240 3.149 -15.616 1.00 95.81 206 PHE A N 1
ATOM 1529 C CA . PHE A 1 206 ? 13.383 3.916 -15.127 1.00 95.81 206 PHE A CA 1
ATOM 1530 C C . PHE A 1 206 ? 14.077 4.665 -16.270 1.00 95.81 206 PHE A C 1
ATOM 1532 O O . PHE A 1 206 ? 14.784 4.049 -17.073 1.00 95.81 206 PHE A O 1
ATOM 1539 N N . ASP A 1 207 ? 13.864 5.974 -16.372 1.00 90.25 207 ASP A N 1
ATOM 1540 C CA . ASP A 1 207 ? 14.261 6.766 -17.542 1.00 90.25 207 ASP A CA 1
ATOM 1541 C C . ASP A 1 207 ? 15.571 7.551 -17.313 1.00 90.25 207 ASP A C 1
ATOM 1543 O O . ASP A 1 207 ? 15.809 8.116 -16.247 1.00 90.25 207 ASP A O 1
ATOM 1547 N N . ALA A 1 208 ? 16.441 7.605 -18.326 1.00 87.44 208 ALA A N 1
ATOM 1548 C CA . ALA A 1 208 ? 17.683 8.388 -18.293 1.00 87.44 208 ALA A CA 1
ATOM 1549 C C . ALA A 1 208 ? 17.504 9.834 -18.798 1.00 87.44 208 ALA A C 1
ATOM 1551 O O . ALA A 1 208 ? 18.278 10.723 -18.435 1.00 87.44 208 ALA A O 1
ATOM 1552 N N . LEU A 1 209 ? 16.509 10.055 -19.662 1.00 85.31 209 LEU A N 1
ATOM 1553 C CA . LEU A 1 209 ? 16.290 11.253 -20.473 1.00 85.31 209 LEU A CA 1
ATOM 1554 C C . LEU A 1 209 ? 15.076 12.054 -19.989 1.00 85.31 209 LEU A C 1
ATOM 1556 O O . LEU A 1 209 ? 15.182 13.259 -19.776 1.00 85.31 209 LEU A O 1
ATOM 1560 N N . LEU A 1 210 ? 13.935 11.392 -19.779 1.00 85.19 210 LEU A N 1
ATOM 1561 C CA . LEU A 1 210 ? 12.681 12.011 -19.324 1.00 85.19 210 LEU A CA 1
ATOM 1562 C C . LEU A 1 210 ? 12.488 11.909 -17.804 1.00 85.19 210 LEU A C 1
ATOM 1564 O O . LEU A 1 210 ? 11.363 12.009 -17.306 1.00 85.19 210 LEU A O 1
ATOM 1568 N N . LYS A 1 211 ? 13.595 11.745 -17.076 1.00 86.25 211 LYS A N 1
ATOM 1569 C CA . LYS A 1 211 ? 13.642 11.509 -15.635 1.00 86.25 211 LYS A CA 1
ATOM 1570 C C . LYS A 1 211 ? 12.879 12.551 -14.809 1.00 86.25 211 LYS A C 1
ATOM 1572 O O . LYS A 1 211 ? 12.906 13.750 -15.099 1.00 86.25 211 LYS A O 1
ATOM 1577 N N . THR A 1 212 ? 12.203 12.104 -13.757 1.00 90.94 212 THR A N 1
ATOM 1578 C CA . THR A 1 212 ? 11.626 12.976 -12.720 1.00 90.94 212 THR A CA 1
ATOM 1579 C C . THR A 1 212 ? 12.717 13.538 -11.787 1.00 90.94 212 THR A C 1
ATOM 1581 O O . THR A 1 212 ? 13.908 13.235 -11.911 1.00 90.94 212 THR A O 1
ATOM 1584 N N . SER A 1 213 ? 12.329 14.380 -10.820 1.00 88.44 213 SER A N 1
ATOM 1585 C CA . SER A 1 213 ? 13.267 14.979 -9.856 1.00 88.44 213 SER A CA 1
ATOM 1586 C C . SER A 1 213 ? 13.915 13.964 -8.906 1.00 88.44 213 SER A C 1
ATOM 1588 O O . SER A 1 213 ? 15.033 14.194 -8.445 1.00 88.44 213 SER A O 1
ATOM 1590 N N . ALA A 1 214 ? 13.247 12.841 -8.635 1.00 91.25 214 ALA A N 1
ATOM 1591 C CA . ALA A 1 214 ? 13.757 11.729 -7.839 1.00 91.25 214 ALA A CA 1
ATOM 1592 C C . ALA A 1 214 ? 13.514 10.389 -8.558 1.00 91.25 214 ALA A C 1
ATOM 1594 O O . ALA A 1 214 ? 13.056 9.433 -7.933 1.00 91.25 214 ALA A O 1
ATOM 1595 N N . GLU A 1 215 ? 13.822 10.358 -9.860 1.00 93.88 215 GLU A N 1
ATOM 1596 C CA . GLU A 1 215 ? 13.639 9.221 -10.776 1.00 93.88 215 GLU A CA 1
ATOM 1597 C C . GLU A 1 215 ? 14.052 7.885 -10.169 1.00 93.88 215 GLU A C 1
ATOM 1599 O O . GLU A 1 215 ? 15.154 7.764 -9.628 1.00 93.88 215 GLU A O 1
ATOM 1604 N N . ALA A 1 216 ? 13.150 6.907 -10.262 1.00 94.31 216 ALA A N 1
ATOM 1605 C CA . ALA A 1 216 ? 13.033 5.815 -9.304 1.00 94.31 216 ALA A CA 1
ATOM 1606 C C . ALA A 1 216 ? 12.740 4.450 -9.940 1.00 94.31 216 ALA A C 1
ATOM 1608 O O . ALA A 1 216 ? 11.900 4.347 -10.835 1.00 94.31 216 ALA A O 1
ATOM 1609 N N . GLN A 1 217 ? 13.355 3.394 -9.399 1.00 96.19 217 GLN A N 1
ATOM 1610 C CA . GLN A 1 217 ? 13.167 2.001 -9.825 1.00 96.19 217 GLN A CA 1
ATOM 1611 C C . GLN A 1 217 ? 13.274 1.017 -8.655 1.00 96.19 217 GLN A C 1
ATOM 1613 O O . GLN A 1 217 ? 14.196 1.141 -7.861 1.00 96.19 217 GLN A O 1
ATOM 1618 N N . ALA A 1 218 ? 12.394 0.014 -8.585 1.00 96.25 218 ALA A N 1
ATOM 1619 C CA . ALA A 1 218 ? 12.485 -1.092 -7.621 1.00 96.25 218 ALA A CA 1
ATOM 1620 C C . ALA A 1 218 ? 13.658 -2.095 -7.910 1.00 96.25 218 ALA A C 1
ATOM 1622 O O . ALA A 1 218 ? 14.176 -2.136 -9.026 1.00 96.25 218 ALA A O 1
ATOM 1623 N N . ALA A 1 219 ? 14.054 -2.939 -6.938 1.00 94.94 219 ALA A N 1
ATOM 1624 C CA . ALA A 1 219 ? 15.223 -3.864 -6.868 1.00 94.94 219 ALA A CA 1
ATOM 1625 C C . ALA A 1 219 ? 14.831 -5.351 -6.516 1.00 94.94 219 ALA A C 1
ATOM 1627 O O . ALA A 1 219 ? 13.869 -5.781 -7.117 1.00 94.94 219 ALA A O 1
ATOM 1628 N N . ALA A 1 220 ? 15.411 -6.133 -5.560 1.00 92.31 220 ALA A N 1
ATOM 1629 C CA . ALA A 1 220 ? 14.787 -7.308 -4.816 1.00 92.31 220 ALA A CA 1
ATOM 1630 C C . ALA A 1 220 ? 14.558 -7.233 -3.222 1.00 92.31 220 ALA A C 1
ATOM 1632 O O . ALA A 1 220 ? 15.546 -7.117 -2.500 1.00 92.31 220 ALA A O 1
ATOM 1633 N N . GLY A 1 221 ? 13.323 -7.232 -2.629 1.00 91.31 221 GLY A N 1
ATOM 1634 C CA . GLY A 1 221 ? 12.901 -6.925 -1.198 1.00 91.31 221 GLY A CA 1
ATOM 1635 C C . GLY A 1 221 ? 11.998 -5.678 -0.772 1.00 91.31 221 GLY A C 1
ATOM 1636 O O . GLY A 1 221 ? 12.229 -5.102 0.282 1.00 91.31 221 GLY A O 1
ATOM 1637 N N . ASP A 1 222 ? 10.991 -5.219 -1.534 1.00 97.69 222 ASP A N 1
ATOM 1638 C CA . ASP A 1 222 ? 10.127 -4.002 -1.465 1.00 97.69 222 ASP A CA 1
ATOM 1639 C C . ASP A 1 222 ? 8.674 -4.367 -1.610 1.00 97.69 222 ASP A C 1
ATOM 1641 O O . ASP A 1 222 ? 7.820 -3.564 -1.244 1.00 97.69 222 ASP A O 1
ATOM 1645 N N . SER A 1 223 ? 8.415 -5.508 -2.247 1.00 98.25 223 SER A N 1
ATOM 1646 C CA . SER A 1 223 ? 7.101 -6.068 -2.460 1.00 98.25 223 SER A CA 1
ATOM 1647 C C . SER A 1 223 ? 6.223 -5.836 -1.229 1.00 98.25 223 SER A C 1
ATOM 1649 O O . SER A 1 223 ? 6.662 -6.029 -0.092 1.00 98.25 223 SER A O 1
ATOM 1651 N N . GLY A 1 224 ? 5.011 -5.334 -1.454 1.00 98.56 224 GLY A N 1
ATOM 1652 C CA . GLY A 1 224 ? 4.152 -4.813 -0.389 1.00 98.56 224 GLY A CA 1
ATOM 1653 C C . GLY A 1 224 ? 4.342 -3.329 -0.051 1.00 98.56 224 GLY A C 1
ATOM 1654 O O . GLY A 1 224 ? 3.605 -2.801 0.776 1.00 98.56 224 GLY A O 1
ATOM 1655 N N . GLY A 1 225 ? 5.304 -2.641 -0.669 1.00 98.62 225 GLY A N 1
ATOM 1656 C CA . GLY A 1 225 ? 5.551 -1.208 -0.505 1.00 98.62 225 GLY A CA 1
ATOM 1657 C C . GLY A 1 225 ? 4.500 -0.360 -1.217 1.00 98.62 225 GLY A C 1
ATOM 1658 O O . GLY A 1 225 ? 3.744 -0.855 -2.052 1.00 98.62 225 GLY A O 1
ATOM 1659 N N . GLY A 1 226 ? 4.422 0.922 -0.872 1.00 98.50 226 GLY A N 1
ATOM 1660 C CA . GLY A 1 226 ? 3.358 1.803 -1.347 1.00 98.50 226 GLY A CA 1
ATOM 1661 C C . GLY A 1 226 ? 3.746 2.606 -2.583 1.00 98.50 226 GLY A C 1
ATOM 1662 O O . GLY A 1 226 ? 4.829 3.187 -2.637 1.00 98.50 226 GLY A O 1
ATOM 1663 N N . VAL A 1 227 ? 2.829 2.697 -3.545 1.00 98.75 227 VAL A N 1
ATOM 1664 C CA . VAL A 1 227 ? 2.878 3.667 -4.644 1.00 98.75 227 VAL A CA 1
ATOM 1665 C C . VAL A 1 227 ? 1.723 4.640 -4.471 1.00 98.75 227 VAL A C 1
ATOM 1667 O O . VAL A 1 227 ? 0.553 4.253 -4.491 1.00 98.75 227 VAL A O 1
ATOM 1670 N N . PHE A 1 228 ? 2.053 5.910 -4.280 1.00 98.62 228 PHE A N 1
ATOM 1671 C CA . PHE A 1 228 ? 1.115 6.957 -3.906 1.00 98.62 228 PHE A CA 1
ATOM 1672 C C . PHE A 1 228 ? 0.927 7.947 -5.048 1.00 98.62 228 PHE A C 1
ATOM 1674 O O . PHE A 1 228 ? 1.890 8.394 -5.671 1.00 98.62 228 PHE A O 1
ATOM 1681 N N . LEU A 1 229 ? -0.325 8.324 -5.292 1.00 97.81 229 LEU A N 1
ATOM 1682 C CA . LEU A 1 229 ? -0.702 9.367 -6.241 1.00 97.81 229 LEU A CA 1
ATOM 1683 C C . LEU A 1 229 ? -1.264 10.561 -5.467 1.00 97.81 229 LEU A C 1
ATOM 1685 O O . LEU A 1 229 ? -1.993 10.377 -4.490 1.00 97.81 229 LEU A O 1
ATOM 1689 N N . LYS A 1 230 ? -0.956 11.783 -5.908 1.00 96.25 230 LYS A N 1
ATOM 1690 C CA . LYS A 1 230 ? -1.548 13.002 -5.351 1.00 96.25 230 LYS A CA 1
ATOM 1691 C C . LYS A 1 230 ? -2.759 13.411 -6.188 1.00 96.25 230 LYS A C 1
ATOM 1693 O O . LYS A 1 230 ? -2.612 13.783 -7.348 1.00 96.25 230 LYS A O 1
ATOM 1698 N N . ASN A 1 231 ? -3.949 13.326 -5.605 1.00 92.50 231 ASN A N 1
ATOM 1699 C CA . ASN A 1 231 ? -5.204 13.754 -6.213 1.00 92.50 231 ASN A CA 1
ATOM 1700 C C . ASN A 1 231 ? -5.634 15.088 -5.582 1.00 92.50 231 ASN A C 1
ATOM 1702 O O . ASN A 1 231 ? -6.082 15.136 -4.433 1.00 92.50 231 ASN A O 1
ATOM 1706 N N . GLY A 1 232 ? -5.410 16.192 -6.300 1.00 90.81 232 GLY A N 1
ATOM 1707 C CA . GLY A 1 232 ? -5.516 17.539 -5.736 1.00 90.81 232 GLY A CA 1
ATOM 1708 C C . GLY A 1 232 ? -4.563 17.715 -4.548 1.00 90.81 232 GLY A C 1
ATOM 1709 O O . GLY A 1 232 ? -3.346 17.594 -4.690 1.00 90.81 232 GLY A O 1
ATOM 1710 N N . SER A 1 233 ? -5.115 17.969 -3.361 1.00 91.00 233 SER A N 1
ATOM 1711 C CA . SER A 1 233 ? -4.342 18.095 -2.114 1.00 91.00 233 SER A CA 1
ATOM 1712 C C . SER A 1 233 ? -4.148 16.775 -1.356 1.00 91.00 233 SER A C 1
ATOM 1714 O O . SER A 1 233 ? -3.387 16.748 -0.390 1.00 91.00 233 SER A O 1
ATOM 1716 N N . VAL A 1 234 ? -4.817 15.688 -1.757 1.00 95.06 234 VAL A N 1
ATOM 1717 C CA . VAL A 1 234 ? -4.869 14.426 -1.001 1.00 95.06 234 VAL A CA 1
ATOM 1718 C C . VAL A 1 234 ? -3.931 13.388 -1.613 1.00 95.06 234 VAL A C 1
ATOM 1720 O O . VAL A 1 234 ? -4.000 13.098 -2.805 1.00 95.06 234 VAL A O 1
ATOM 1723 N N . TRP A 1 235 ? -3.071 12.790 -0.790 1.00 97.75 235 TRP A N 1
ATOM 1724 C CA . TRP A 1 235 ? -2.327 11.589 -1.166 1.00 97.75 235 TRP A CA 1
ATOM 1725 C C . TRP A 1 235 ? -3.188 10.342 -0.956 1.00 97.75 235 TRP A C 1
ATOM 1727 O O . TRP A 1 235 ? -3.814 10.184 0.092 1.00 97.75 235 TRP A O 1
ATOM 1737 N N . GLN A 1 236 ? -3.194 9.454 -1.946 1.00 98.44 236 GLN A N 1
ATOM 1738 C CA . GLN A 1 236 ? -3.916 8.182 -1.922 1.00 98.44 236 GLN A CA 1
ATOM 1739 C C . GLN A 1 236 ? -2.986 7.030 -2.312 1.00 98.44 236 GLN A C 1
ATOM 1741 O O . GLN A 1 236 ? -2.103 7.201 -3.157 1.00 98.44 236 GLN A O 1
ATOM 1746 N N . LEU A 1 237 ? -3.192 5.852 -1.720 1.00 98.88 237 LEU A N 1
ATOM 1747 C CA . LEU A 1 237 ? -2.528 4.626 -2.159 1.00 98.88 237 LEU A CA 1
ATOM 1748 C C . LEU A 1 237 ? -3.121 4.216 -3.510 1.00 98.88 237 LEU A C 1
ATOM 1750 O O . LEU A 1 237 ? -4.319 3.948 -3.612 1.00 98.88 237 LEU A O 1
ATOM 1754 N N . ALA A 1 238 ? -2.283 4.207 -4.540 1.00 98.75 238 ALA A N 1
ATOM 1755 C CA . ALA A 1 238 ? -2.672 3.924 -5.916 1.00 98.75 238 ALA A CA 1
ATOM 1756 C C . ALA A 1 238 ? -2.115 2.593 -6.427 1.00 98.75 238 ALA A C 1
ATOM 1758 O O . ALA A 1 238 ? -2.771 1.924 -7.223 1.00 98.75 238 ALA A O 1
ATOM 1759 N N . GLY A 1 239 ? -0.947 2.184 -5.930 1.00 98.75 239 GLY A N 1
ATOM 1760 C CA . GLY A 1 239 ? -0.363 0.880 -6.208 1.00 98.75 239 GLY A CA 1
ATOM 1761 C C . GLY A 1 239 ? 0.290 0.244 -4.987 1.00 98.75 239 GLY A C 1
ATOM 1762 O O . GLY A 1 239 ? 0.645 0.931 -4.029 1.00 98.75 239 GLY A O 1
ATOM 1763 N N . MET A 1 240 ? 0.494 -1.068 -5.055 1.00 98.75 240 MET A N 1
ATOM 1764 C CA . MET A 1 240 ? 1.413 -1.801 -4.180 1.00 98.75 240 MET A CA 1
ATOM 1765 C C . MET A 1 240 ? 2.582 -2.317 -5.024 1.00 98.75 240 MET A C 1
ATOM 1767 O O . MET A 1 240 ? 2.351 -2.981 -6.032 1.00 98.75 240 MET A O 1
ATOM 1771 N N . LEU A 1 241 ? 3.824 -2.034 -4.634 1.00 98.81 241 LEU A N 1
ATOM 1772 C CA . LEU A 1 241 ? 5.018 -2.547 -5.316 1.00 98.81 241 LEU A CA 1
ATOM 1773 C C . LEU A 1 241 ? 4.985 -4.083 -5.327 1.00 98.81 241 LEU A C 1
ATOM 1775 O O . LEU A 1 241 ? 4.725 -4.691 -4.286 1.00 98.81 241 LEU A O 1
ATOM 1779 N N . ASN A 1 242 ? 5.217 -4.707 -6.490 1.00 97.88 242 ASN A N 1
ATOM 1780 C CA . ASN A 1 242 ? 5.078 -6.161 -6.648 1.00 97.88 242 ASN A CA 1
ATOM 1781 C C . ASN A 1 242 ? 6.267 -6.835 -7.343 1.00 97.88 242 ASN A C 1
ATOM 1783 O O . ASN A 1 242 ? 6.731 -7.876 -6.885 1.00 97.88 242 ASN A O 1
ATOM 1787 N N . ALA A 1 243 ? 6.722 -6.305 -8.482 1.00 96.06 243 ALA A N 1
ATOM 1788 C CA . ALA A 1 243 ? 7.727 -6.972 -9.311 1.00 96.06 243 ALA A CA 1
ATOM 1789 C C . ALA A 1 243 ? 8.608 -5.981 -10.084 1.00 96.06 243 ALA A C 1
ATOM 1791 O O . ALA A 1 243 ? 8.196 -4.859 -10.384 1.00 96.06 243 ALA A O 1
ATOM 1792 N N . ILE A 1 244 ? 9.807 -6.436 -10.447 1.00 95.56 244 ILE A N 1
ATOM 1793 C CA . ILE A 1 244 ? 10.752 -5.728 -11.316 1.00 95.56 244 ILE A CA 1
ATOM 1794 C C . ILE A 1 244 ? 10.834 -6.400 -12.685 1.00 95.56 244 ILE A C 1
ATOM 1796 O O . ILE A 1 244 ? 10.839 -7.623 -12.792 1.00 95.56 244 ILE A O 1
ATOM 1800 N N . GLY A 1 245 ? 10.889 -5.590 -13.740 1.00 93.75 245 GLY A N 1
ATOM 1801 C CA . GLY A 1 245 ? 11.139 -6.038 -15.106 1.00 93.75 245 GLY A CA 1
ATOM 1802 C C . GLY A 1 245 ? 12.573 -5.734 -15.518 1.00 93.75 245 GLY A C 1
ATOM 1803 O O . GLY A 1 245 ? 12.855 -4.597 -15.899 1.00 93.75 245 GLY A O 1
ATOM 1804 N N . ASN A 1 246 ? 13.432 -6.752 -15.467 1.00 92.44 246 ASN A N 1
ATOM 1805 C CA . ASN A 1 246 ? 14.848 -6.667 -15.833 1.00 92.44 246 ASN A CA 1
ATOM 1806 C C . ASN A 1 246 ? 15.074 -6.745 -17.353 1.00 92.44 246 ASN A C 1
ATOM 1808 O O . ASN A 1 246 ? 14.276 -7.317 -18.098 1.00 92.44 246 ASN A O 1
ATOM 1812 N N . SER A 1 247 ? 16.216 -6.222 -17.803 1.00 92.75 247 SER A N 1
ATOM 1813 C CA . SER A 1 247 ? 16.727 -6.411 -19.165 1.00 92.75 247 SER A CA 1
ATOM 1814 C C . SER A 1 247 ? 17.406 -7.780 -19.341 1.00 92.75 247 SER A C 1
ATOM 1816 O O . SER A 1 247 ? 17.895 -8.384 -18.386 1.00 92.75 247 SER A O 1
ATOM 1818 N N . ALA A 1 248 ? 17.453 -8.291 -20.574 1.00 92.19 248 ALA A N 1
ATOM 1819 C CA . ALA A 1 248 ? 18.016 -9.612 -20.867 1.00 92.19 248 ALA A CA 1
ATOM 1820 C C . ALA A 1 248 ? 19.529 -9.683 -20.578 1.00 92.19 248 ALA A C 1
ATOM 1822 O O . ALA A 1 248 ? 20.312 -8.981 -21.206 1.00 92.19 248 ALA A O 1
ATOM 1823 N N . ASN A 1 249 ? 19.955 -10.584 -19.688 1.00 91.31 249 ASN A N 1
ATOM 1824 C CA . ASN A 1 249 ? 21.339 -10.672 -19.189 1.00 91.31 249 ASN A CA 1
ATOM 1825 C C . ASN A 1 249 ? 21.796 -9.451 -18.356 1.00 91.31 249 ASN A C 1
ATOM 1827 O O . ASN A 1 249 ? 22.996 -9.216 -18.212 1.00 91.31 249 ASN A O 1
ATOM 1831 N N . GLN A 1 250 ? 20.864 -8.675 -17.790 1.00 94.56 250 GLN A N 1
ATOM 1832 C CA . GLN A 1 250 ? 21.171 -7.729 -16.714 1.00 94.56 250 GLN A CA 1
ATOM 1833 C C . GLN A 1 250 ? 21.716 -8.501 -15.497 1.00 94.56 250 GLN A C 1
ATOM 1835 O O . GLN A 1 250 ? 21.056 -9.444 -15.059 1.00 94.56 250 GLN A O 1
ATOM 1840 N N . PRO A 1 251 ? 22.881 -8.129 -14.935 1.00 94.88 251 PRO A N 1
ATOM 1841 C CA . PRO A 1 251 ? 23.394 -8.754 -13.719 1.00 94.88 251 PRO A CA 1
ATOM 1842 C C . PRO A 1 251 ? 22.474 -8.530 -12.514 1.00 94.88 251 PRO A C 1
ATOM 1844 O O . PRO A 1 251 ? 21.916 -7.442 -12.343 1.00 94.88 251 PRO A O 1
ATOM 1847 N N . ASP A 1 252 ? 22.371 -9.535 -11.645 1.00 92.50 252 ASP A N 1
ATOM 1848 C CA . ASP A 1 252 ? 21.687 -9.408 -10.355 1.00 92.50 252 ASP A CA 1
ATOM 1849 C C . ASP A 1 252 ? 22.323 -8.315 -9.484 1.00 92.50 252 ASP A C 1
ATOM 1851 O O . ASP A 1 252 ? 23.510 -8.004 -9.601 1.00 92.50 252 ASP A O 1
ATOM 1855 N N . GLY A 1 253 ? 21.535 -7.725 -8.582 1.00 94.06 253 GLY A N 1
ATOM 1856 C CA . GLY A 1 253 ? 22.028 -6.651 -7.717 1.00 94.06 253 GLY A CA 1
ATOM 1857 C C . GLY A 1 253 ? 22.164 -5.297 -8.424 1.00 94.06 253 GLY A C 1
ATOM 1858 O O . GLY A 1 253 ? 22.964 -4.468 -7.989 1.00 94.06 253 GLY A O 1
ATOM 1859 N N . THR A 1 254 ? 21.432 -5.071 -9.523 1.00 95.81 254 THR A N 1
ATOM 1860 C CA . THR A 1 254 ? 21.539 -3.848 -10.337 1.00 95.81 254 THR A CA 1
ATOM 1861 C C . THR A 1 254 ? 20.183 -3.274 -10.739 1.00 95.81 254 THR A C 1
ATOM 1863 O O . THR A 1 254 ? 19.233 -4.007 -11.009 1.00 95.81 254 THR A O 1
ATOM 1866 N N . ALA A 1 255 ? 20.100 -1.944 -10.812 1.00 95.50 255 ALA A N 1
ATOM 1867 C CA . ALA A 1 255 ? 19.008 -1.224 -11.463 1.00 95.50 255 ALA A CA 1
ATOM 1868 C C . ALA A 1 255 ? 19.592 -0.412 -12.624 1.00 95.50 255 ALA A C 1
ATOM 1870 O O . ALA A 1 255 ? 20.413 0.484 -12.410 1.00 95.50 255 ALA A O 1
ATOM 1871 N N . VAL A 1 256 ? 19.190 -0.734 -13.855 1.00 95.75 256 VAL A N 1
ATOM 1872 C CA . VAL A 1 256 ? 19.667 -0.064 -15.077 1.00 95.75 256 VAL A CA 1
ATOM 1873 C C . VAL A 1 256 ? 18.526 0.638 -15.799 1.00 95.75 256 VAL A C 1
ATOM 1875 O O . VAL A 1 256 ? 17.368 0.235 -15.672 1.00 95.75 256 VAL A O 1
ATOM 1878 N N . TYR A 1 257 ? 18.822 1.691 -16.554 1.00 95.50 257 TYR A N 1
ATOM 1879 C CA . TYR A 1 257 ? 17.782 2.414 -17.288 1.00 95.50 257 TYR A CA 1
ATOM 1880 C C . TYR A 1 257 ? 17.017 1.490 -18.251 1.00 95.50 257 TYR A C 1
ATOM 1882 O O . TYR A 1 257 ? 17.577 0.538 -18.799 1.00 95.50 257 TYR A O 1
ATOM 1890 N N . ASN A 1 258 ? 15.732 1.783 -18.452 1.00 95.25 258 ASN A N 1
ATOM 1891 C CA . ASN A 1 258 ? 14.704 0.940 -19.081 1.00 95.25 258 ASN A CA 1
ATOM 1892 C C . ASN A 1 258 ? 14.218 -0.270 -18.259 1.00 95.25 258 ASN A C 1
ATOM 1894 O O . ASN A 1 258 ? 13.347 -1.000 -18.738 1.00 95.25 258 ASN A O 1
ATOM 1898 N N . ASN A 1 259 ? 14.696 -0.476 -17.023 1.00 96.81 259 ASN A N 1
ATOM 1899 C CA . ASN A 1 259 ? 13.996 -1.366 -16.088 1.00 96.81 259 ASN A CA 1
ATOM 1900 C C . ASN A 1 259 ? 12.555 -0.891 -15.875 1.00 96.81 259 ASN A C 1
ATOM 1902 O O . ASN A 1 259 ? 12.264 0.305 -15.948 1.00 96.81 259 ASN A O 1
ATOM 1906 N N . ARG A 1 260 ? 11.662 -1.835 -15.574 1.00 96.25 260 ARG A N 1
ATOM 1907 C CA . ARG A 1 260 ? 10.283 -1.533 -15.181 1.00 96.25 260 ARG A CA 1
ATOM 1908 C C . ARG A 1 260 ? 10.045 -1.849 -13.718 1.00 96.25 260 ARG A C 1
ATOM 1910 O O . ARG A 1 260 ? 10.594 -2.813 -13.184 1.00 96.25 260 ARG A O 1
ATOM 1917 N N . THR A 1 261 ? 9.149 -1.092 -13.102 1.00 98.12 261 THR A N 1
ATOM 1918 C CA . THR A 1 261 ? 8.511 -1.487 -11.846 1.00 98.12 261 THR A CA 1
ATOM 1919 C C . THR A 1 261 ? 7.041 -1.771 -12.116 1.00 98.12 261 THR A C 1
ATOM 1921 O O . THR A 1 261 ? 6.353 -0.941 -12.707 1.00 98.12 261 THR A O 1
ATOM 1924 N N . TYR A 1 262 ? 6.557 -2.936 -11.688 1.00 98.44 262 TYR A N 1
ATOM 1925 C CA . TYR A 1 262 ? 5.151 -3.326 -11.751 1.00 98.44 262 TYR A CA 1
ATOM 1926 C C . TYR A 1 262 ? 4.514 -3.190 -10.371 1.00 98.44 262 TYR A C 1
ATOM 1928 O O . TYR A 1 262 ? 5.032 -3.711 -9.377 1.00 98.44 262 TYR A O 1
ATOM 1936 N N . SER A 1 263 ? 3.381 -2.493 -10.327 1.00 98.81 263 SER A N 1
ATOM 1937 C CA . SER A 1 263 ? 2.647 -2.193 -9.099 1.00 98.81 263 SER A CA 1
ATOM 1938 C C . SER A 1 263 ? 1.212 -2.683 -9.219 1.00 98.81 263 SER A C 1
ATOM 1940 O O . SER A 1 263 ? 0.531 -2.325 -10.178 1.00 98.81 263 SER A O 1
ATOM 1942 N N . ALA A 1 264 ? 0.753 -3.485 -8.258 1.00 98.69 264 ALA A N 1
ATOM 1943 C CA . ALA A 1 264 ? -0.621 -3.968 -8.191 1.00 98.69 264 ALA A CA 1
ATOM 1944 C C . ALA A 1 264 ? -1.595 -2.792 -8.145 1.00 98.69 264 ALA A C 1
ATOM 1946 O O . ALA A 1 264 ? -1.435 -1.903 -7.309 1.00 98.69 264 ALA A O 1
ATOM 1947 N N . ASP A 1 265 ? -2.579 -2.778 -9.040 1.00 98.81 265 ASP A N 1
ATOM 1948 C CA . ASP A 1 265 ? -3.517 -1.668 -9.179 1.00 98.81 265 ASP A CA 1
ATOM 1949 C C . ASP A 1 265 ? -4.531 -1.657 -8.026 1.00 98.81 265 ASP A C 1
ATOM 1951 O O . ASP A 1 265 ? -5.382 -2.539 -7.912 1.00 98.81 265 ASP A O 1
ATOM 1955 N N . ILE A 1 266 ? -4.457 -0.647 -7.155 1.00 98.75 266 ILE A N 1
ATOM 1956 C CA . ILE A 1 266 ? -5.300 -0.606 -5.952 1.00 98.75 266 ILE A CA 1
ATOM 1957 C C . ILE A 1 266 ? -6.770 -0.416 -6.311 1.00 98.75 266 ILE A C 1
ATOM 1959 O O . ILE A 1 266 ? -7.616 -0.981 -5.627 1.00 98.75 266 ILE A O 1
ATOM 1963 N N . ALA A 1 267 ? -7.087 0.311 -7.385 1.00 98.56 267 ALA A N 1
ATOM 1964 C CA . ALA A 1 267 ? -8.467 0.530 -7.806 1.00 98.56 267 ALA A CA 1
ATOM 1965 C C . ALA A 1 267 ? -9.181 -0.789 -8.156 1.00 98.56 267 ALA A C 1
ATOM 1967 O O . ALA A 1 267 ? -10.305 -1.008 -7.705 1.00 98.56 267 ALA A O 1
ATOM 1968 N N . THR A 1 268 ? -8.497 -1.700 -8.857 1.00 98.62 268 THR A N 1
ATOM 1969 C CA . THR A 1 268 ? -8.980 -3.051 -9.191 1.00 98.62 268 THR A CA 1
ATOM 1970 C C . THR A 1 268 ? -9.377 -3.852 -7.945 1.00 98.62 268 THR A C 1
ATOM 1972 O O . THR A 1 268 ? -10.403 -4.532 -7.948 1.00 98.62 268 THR A O 1
ATOM 1975 N N . TYR A 1 269 ? -8.606 -3.753 -6.857 1.00 98.69 269 TYR A N 1
ATOM 1976 C CA . TYR A 1 269 ? -8.822 -4.547 -5.637 1.00 98.69 269 TYR A CA 1
ATOM 1977 C C . TYR A 1 269 ? -9.500 -3.774 -4.488 1.00 98.69 269 TYR A C 1
ATOM 1979 O O . TYR A 1 269 ? -9.834 -4.362 -3.454 1.00 98.69 269 TYR A O 1
ATOM 1987 N N . ARG A 1 270 ? -9.763 -2.472 -4.670 1.00 98.50 270 ARG A N 1
ATOM 1988 C CA . ARG A 1 270 ? -10.261 -1.531 -3.649 1.00 98.50 270 ARG A CA 1
ATOM 1989 C C . ARG A 1 270 ? -11.489 -2.044 -2.907 1.00 98.50 270 ARG A C 1
ATOM 1991 O O . ARG A 1 270 ? -11.527 -1.963 -1.685 1.00 98.50 270 ARG A O 1
ATOM 1998 N N . ALA A 1 271 ? -12.463 -2.605 -3.623 1.00 98.19 271 ALA A N 1
ATOM 1999 C CA . ALA A 1 271 ? -13.705 -3.093 -3.023 1.00 98.19 271 ALA A CA 1
ATOM 2000 C C . ALA A 1 271 ? -13.472 -4.227 -2.004 1.00 98.19 271 ALA A C 1
ATOM 2002 O O . ALA A 1 271 ? -14.086 -4.223 -0.940 1.00 98.19 271 ALA A O 1
ATOM 2003 N N . GLN A 1 272 ? -12.553 -5.162 -2.282 1.00 98.19 272 GLN A N 1
ATOM 2004 C CA . GLN A 1 272 ? -12.195 -6.227 -1.332 1.00 98.19 272 GLN A CA 1
ATOM 2005 C C . GLN A 1 272 ? -11.448 -5.664 -0.118 1.00 98.19 272 GLN A C 1
ATOM 2007 O O . GLN A 1 272 ? -11.708 -6.072 1.013 1.00 98.19 272 GLN A O 1
ATOM 2012 N N . ILE A 1 273 ? -10.553 -4.697 -0.346 1.00 98.56 273 ILE A N 1
ATOM 2013 C CA . ILE A 1 273 ? -9.788 -4.035 0.715 1.00 98.56 273 ILE A CA 1
ATOM 2014 C C . ILE A 1 273 ? -10.724 -3.279 1.667 1.00 98.56 273 ILE A C 1
ATOM 2016 O O . ILE A 1 273 ? -10.659 -3.467 2.882 1.00 98.56 273 ILE A O 1
ATOM 2020 N N . GLU A 1 274 ? -11.633 -2.465 1.131 1.00 97.94 274 GLU A N 1
ATOM 2021 C CA . GLU A 1 274 ? -12.602 -1.715 1.933 1.00 97.94 274 GLU A CA 1
ATOM 2022 C C . GLU A 1 274 ? -13.587 -2.636 2.653 1.00 97.94 274 GLU A C 1
ATOM 2024 O O . GLU A 1 274 ? -13.847 -2.415 3.833 1.00 97.94 274 GLU A O 1
ATOM 2029 N N . ALA A 1 275 ? -14.075 -3.700 2.005 1.00 97.12 275 ALA A N 1
ATOM 2030 C CA . ALA A 1 275 ? -14.936 -4.689 2.651 1.00 97.12 275 ALA A CA 1
ATOM 2031 C C . ALA A 1 275 ? -14.237 -5.385 3.833 1.00 97.12 275 ALA A C 1
ATOM 2033 O O . ALA A 1 275 ? -14.849 -5.567 4.885 1.00 97.12 275 ALA A O 1
ATOM 2034 N N . CYS A 1 276 ? -12.951 -5.722 3.698 1.00 96.12 276 CYS A N 1
ATOM 2035 C CA . CYS A 1 276 ? -12.154 -6.334 4.762 1.00 96.12 276 CYS A CA 1
ATOM 2036 C C . CYS A 1 276 ? -11.989 -5.395 5.976 1.00 96.12 276 CYS A C 1
ATOM 2038 O O . CYS A 1 276 ? -12.218 -5.796 7.121 1.00 96.12 276 CYS A O 1
ATOM 2040 N N . ILE A 1 277 ? -11.687 -4.116 5.729 1.00 96.38 277 ILE A N 1
ATOM 2041 C CA . ILE A 1 277 ? -11.588 -3.095 6.782 1.00 96.38 277 ILE A CA 1
ATOM 2042 C C . ILE A 1 277 ? -12.965 -2.858 7.435 1.00 96.38 277 ILE A C 1
ATOM 2044 O O . ILE A 1 277 ? -13.077 -2.898 8.660 1.00 96.38 277 ILE A O 1
ATOM 2048 N N . ALA A 1 278 ? -14.027 -2.694 6.641 1.00 95.31 278 ALA A N 1
ATOM 2049 C CA . ALA A 1 278 ? -15.390 -2.408 7.102 1.00 95.31 278 ALA A CA 1
ATOM 2050 C C . ALA A 1 278 ? -16.078 -3.582 7.829 1.00 95.31 278 ALA A C 1
ATOM 2052 O O . ALA A 1 278 ? -16.999 -3.364 8.621 1.00 95.31 278 ALA A O 1
ATOM 2053 N N . ALA A 1 279 ? -15.639 -4.822 7.588 1.00 92.81 279 ALA A N 1
ATOM 2054 C CA . ALA A 1 279 ? -16.071 -6.010 8.328 1.00 92.81 279 ALA A CA 1
ATOM 2055 C C . ALA A 1 279 ? -15.463 -6.097 9.742 1.00 92.81 279 ALA A C 1
ATOM 2057 O O . ALA A 1 279 ? -15.856 -6.947 10.540 1.00 92.81 279 ALA A O 1
ATOM 2058 N N . THR A 1 280 ? -14.505 -5.228 10.075 1.00 89.25 280 THR A N 1
ATOM 2059 C CA . THR A 1 280 ? -13.857 -5.222 11.387 1.00 89.25 280 THR A CA 1
ATOM 2060 C C . THR A 1 280 ? -14.762 -4.589 12.436 1.00 89.25 280 THR A C 1
ATOM 2062 O O . THR A 1 280 ? -14.992 -3.382 12.410 1.00 89.25 280 THR A O 1
ATOM 2065 N N . SER A 1 281 ? -15.203 -5.372 13.422 1.00 89.31 281 SER A N 1
ATOM 2066 C CA . SER A 1 281 ? -15.820 -4.829 14.636 1.00 89.31 281 SER A CA 1
ATOM 2067 C C . SER A 1 281 ? -14.785 -4.000 15.419 1.00 89.31 281 SER A C 1
ATOM 2069 O O . SER A 1 281 ? -13.775 -4.563 15.865 1.00 89.31 281 SER A O 1
ATOM 2071 N N . PRO A 1 282 ? -14.981 -2.680 15.592 1.00 92.44 282 PRO A N 1
ATOM 2072 C CA . PRO A 1 282 ? -14.049 -1.838 16.326 1.00 92.44 282 PRO A CA 1
ATOM 2073 C C . PRO A 1 282 ? -14.122 -2.131 17.828 1.00 92.44 282 PRO A C 1
ATOM 2075 O O . PRO A 1 282 ? -15.201 -2.274 18.402 1.00 92.44 282 PRO A O 1
ATOM 2078 N N . VAL A 1 283 ? -12.964 -2.170 18.487 1.00 91.12 283 VAL A N 1
ATOM 2079 C CA . VAL A 1 283 ? -12.901 -2.229 19.952 1.00 91.12 283 VAL A CA 1
ATOM 2080 C C . VAL A 1 283 ? -13.043 -0.811 20.496 1.00 91.12 283 VAL A C 1
ATOM 2082 O O . VAL A 1 283 ? -12.216 0.051 20.195 1.00 91.12 283 VAL A O 1
ATOM 2085 N N . LEU A 1 284 ? -14.071 -0.577 21.313 1.00 94.75 284 LEU A N 1
ATOM 2086 C CA . LEU A 1 284 ? -14.209 0.660 22.075 1.00 94.75 284 LEU A CA 1
ATOM 2087 C C . LEU A 1 284 ? -13.209 0.652 23.236 1.00 94.75 284 LEU A C 1
ATOM 2089 O O . LEU A 1 284 ? -13.321 -0.149 24.162 1.00 94.75 284 LEU A O 1
ATOM 2093 N N . SER A 1 285 ? -12.232 1.552 23.191 1.00 93.75 285 SER A N 1
ATOM 2094 C CA . SER A 1 285 ? -11.302 1.782 24.294 1.00 93.75 285 SER A CA 1
ATOM 2095 C C . SER A 1 285 ? -11.823 2.881 25.218 1.00 93.75 285 SER A C 1
ATOM 2097 O O . SER A 1 285 ? -12.319 3.909 24.761 1.00 93.75 285 SER A O 1
ATOM 2099 N N . VAL A 1 286 ? -11.695 2.656 26.526 1.00 93.44 286 VAL A N 1
ATOM 2100 C CA . VAL A 1 286 ? -12.132 3.569 27.588 1.00 93.44 286 VAL A CA 1
ATOM 2101 C C . VAL A 1 286 ? -10.913 3.917 28.435 1.00 93.44 286 VAL A C 1
ATOM 2103 O O . VAL A 1 286 ? -10.268 3.022 28.981 1.00 93.44 286 VAL A O 1
ATOM 2106 N N . LYS A 1 287 ? -10.567 5.202 28.536 1.00 92.06 287 LYS A N 1
ATOM 2107 C CA . LYS A 1 287 ? -9.427 5.684 29.331 1.00 92.06 287 LYS A CA 1
ATOM 2108 C C . LYS A 1 287 ? -9.858 6.839 30.220 1.00 92.06 287 LYS A C 1
ATOM 2110 O O . LYS A 1 287 ? -10.387 7.828 29.726 1.00 92.06 287 LYS A O 1
ATOM 2115 N N . ARG A 1 288 ? -9.612 6.727 31.524 1.00 89.31 288 ARG A N 1
ATOM 2116 C CA . ARG A 1 288 ? -9.846 7.818 32.475 1.00 89.31 288 ARG A CA 1
ATOM 2117 C C . ARG A 1 288 ? -8.649 8.766 32.489 1.00 89.31 288 ARG A C 1
ATOM 2119 O O . ARG A 1 288 ? -7.514 8.315 32.619 1.00 89.31 288 ARG A O 1
ATOM 2126 N N . PHE A 1 289 ? -8.934 10.056 32.418 1.00 84.69 289 PHE A N 1
ATOM 2127 C CA . PHE A 1 289 ? -8.017 11.149 32.731 1.00 84.69 289 PHE A CA 1
ATOM 2128 C C . PHE A 1 289 ? -8.612 11.940 33.913 1.00 84.69 289 PHE A C 1
ATOM 2130 O O . PHE A 1 289 ? -9.739 11.665 34.328 1.00 84.69 289 PHE A O 1
ATOM 2137 N N . ASN A 1 290 ? -7.849 12.834 34.545 1.00 79.06 290 ASN A N 1
ATOM 2138 C CA . ASN A 1 290 ? -8.196 13.376 35.874 1.00 79.06 290 ASN A CA 1
ATOM 2139 C C . ASN A 1 290 ? -9.598 14.014 35.955 1.00 79.06 290 ASN A C 1
ATOM 2141 O O . ASN A 1 290 ? -10.265 13.909 36.981 1.00 79.06 290 ASN A O 1
ATOM 2145 N N . ASP A 1 291 ? -10.024 14.644 34.867 1.00 84.88 291 ASP A N 1
ATOM 2146 C CA . ASP A 1 291 ? -11.246 15.421 34.670 1.00 84.88 291 ASP A CA 1
ATOM 2147 C C . ASP A 1 291 ? -12.340 14.688 33.865 1.00 84.88 291 ASP A C 1
ATOM 2149 O O . ASP A 1 291 ? -13.499 15.115 33.861 1.00 84.88 291 ASP A O 1
ATOM 2153 N N . GLY A 1 292 ? -12.020 13.563 33.216 1.00 90.88 292 GLY A N 1
ATOM 2154 C CA . GLY A 1 292 ? -12.950 12.905 32.299 1.00 90.88 292 GLY A CA 1
ATOM 2155 C C . GLY A 1 292 ? -12.613 11.478 31.877 1.00 90.88 292 GLY A C 1
ATOM 2156 O O . GLY A 1 292 ? -11.731 10.799 32.406 1.00 90.88 292 GLY A O 1
ATOM 2157 N N . VAL A 1 293 ? -13.360 11.012 30.885 1.00 93.44 293 VAL A N 1
ATOM 2158 C CA . VAL A 1 293 ? -13.179 9.728 30.213 1.00 93.44 293 VAL A CA 1
ATOM 2159 C C . VAL A 1 293 ? -13.045 9.984 28.720 1.00 93.44 293 VAL A C 1
ATOM 2161 O O . VAL A 1 293 ? -13.953 10.522 28.088 1.00 93.44 293 VAL A O 1
ATOM 2164 N N . THR A 1 294 ? -11.924 9.554 28.152 1.00 94.12 294 THR A N 1
ATOM 2165 C CA . THR A 1 294 ? -11.728 9.500 26.707 1.00 94.12 294 THR A CA 1
ATOM 2166 C C . THR A 1 294 ? -12.174 8.137 26.195 1.00 94.12 294 THR A C 1
ATOM 2168 O O . THR A 1 294 ? -11.685 7.094 26.640 1.00 94.12 294 THR A O 1
ATOM 2171 N N . LEU A 1 295 ? -13.092 8.160 25.238 1.00 95.31 295 LEU A N 1
ATOM 2172 C CA . LEU A 1 295 ? -13.610 7.004 24.523 1.00 95.31 295 LEU A CA 1
ATOM 2173 C C . LEU A 1 295 ? -13.056 7.045 23.104 1.00 95.31 295 LEU A C 1
ATOM 2175 O O . LEU A 1 295 ? -13.332 8.008 22.397 1.00 95.31 295 LEU A O 1
ATOM 2179 N N . CYS A 1 296 ? -12.288 6.040 22.682 1.00 95.31 296 CYS A N 1
ATOM 2180 C CA . CYS A 1 296 ? -11.719 5.991 21.331 1.00 95.31 296 CYS A CA 1
ATOM 2181 C C . CYS A 1 296 ? -11.980 4.650 20.646 1.00 95.31 296 CYS A C 1
ATOM 2183 O O . CYS A 1 296 ? -11.856 3.601 21.285 1.00 95.31 296 CYS A O 1
ATOM 2185 N N . TRP A 1 297 ? -12.257 4.671 19.343 1.00 95.44 297 TRP A N 1
ATOM 2186 C CA . TRP A 1 297 ? -12.392 3.469 18.516 1.00 95.44 297 TRP A CA 1
ATOM 2187 C C . TRP A 1 297 ? -11.852 3.674 17.092 1.00 95.44 297 TRP A C 1
ATOM 2189 O O . TRP A 1 297 ? -11.838 4.805 16.608 1.00 95.44 297 TRP A O 1
ATOM 2199 N N . PRO A 1 298 ? -11.396 2.616 16.394 1.00 95.19 298 PRO A N 1
ATOM 2200 C CA . PRO A 1 298 ? -10.760 2.763 15.082 1.00 95.19 298 PRO A CA 1
ATOM 2201 C C . PRO A 1 298 ? -11.712 3.220 13.976 1.00 95.19 298 PRO A C 1
ATOM 2203 O O . PRO A 1 298 ? -12.845 2.743 13.885 1.00 95.19 298 PRO A O 1
ATOM 2206 N N . ASP A 1 299 ? -11.211 4.071 13.079 1.00 95.25 299 ASP A N 1
ATOM 2207 C CA . ASP A 1 299 ? -11.874 4.366 11.811 1.00 95.25 299 ASP A CA 1
ATOM 2208 C C . ASP A 1 299 ? -11.770 3.158 10.867 1.00 95.25 299 ASP A C 1
ATOM 2210 O O . ASP A 1 299 ? -10.721 2.871 10.286 1.00 95.25 299 ASP A O 1
ATOM 2214 N N . THR A 1 300 ? -12.891 2.452 10.729 1.00 94.19 300 THR A N 1
ATOM 2215 C CA . THR A 1 300 ? -13.088 1.299 9.835 1.00 94.19 300 THR A CA 1
ATOM 2216 C C . THR A 1 300 ? -13.780 1.687 8.522 1.00 94.19 300 THR A C 1
ATOM 2218 O O . THR A 1 300 ? -14.090 0.820 7.711 1.00 94.19 300 THR A O 1
ATOM 2221 N N . GLY A 1 301 ? -14.066 2.975 8.298 1.00 91.56 301 GLY A N 1
ATOM 2222 C CA . GLY A 1 301 ? -14.900 3.439 7.184 1.00 91.56 301 GLY A CA 1
ATOM 2223 C C . GLY A 1 301 ? -16.400 3.202 7.346 1.00 91.56 301 GLY A C 1
ATOM 2224 O O . GLY A 1 301 ? -17.162 3.558 6.454 1.00 91.56 301 GLY A O 1
ATOM 2225 N N . VAL A 1 302 ? -16.821 2.643 8.479 1.00 93.06 302 VAL A N 1
ATOM 2226 C CA . VAL A 1 302 ? -18.221 2.467 8.867 1.00 93.06 302 VAL A CA 1
ATOM 2227 C C . VAL A 1 302 ? -18.539 3.452 9.988 1.00 93.06 302 VAL A C 1
ATOM 2229 O O . VAL A 1 302 ? -17.759 3.583 10.934 1.00 93.06 302 VAL A O 1
ATOM 2232 N N . THR A 1 303 ? -19.683 4.130 9.902 1.00 91.56 303 THR A N 1
ATOM 2233 C CA . THR A 1 303 ? -20.158 5.006 10.977 1.00 91.56 303 THR A CA 1
ATOM 2234 C C . THR A 1 303 ? -20.694 4.172 12.138 1.00 91.56 303 THR A C 1
ATOM 2236 O O . THR A 1 303 ? -21.458 3.225 11.947 1.00 91.56 303 THR A O 1
ATOM 2239 N N . TYR A 1 304 ? -20.296 4.543 13.354 1.00 93.44 304 TYR A N 1
ATOM 2240 C CA . TYR A 1 304 ? -20.809 3.964 14.589 1.00 93.44 304 TYR A CA 1
ATOM 2241 C C . TYR A 1 304 ? -21.390 5.064 15.462 1.00 93.44 304 TYR A C 1
ATOM 2243 O O . TYR A 1 304 ? -20.771 6.110 15.657 1.00 93.44 304 TYR A O 1
ATOM 2251 N N . GLU A 1 305 ? -22.549 4.783 16.034 1.00 94.50 305 GLU A N 1
ATOM 2252 C CA . GLU A 1 305 ? -23.117 5.558 17.122 1.00 94.50 305 GLU A CA 1
ATOM 2253 C C . GLU A 1 305 ? -22.553 5.082 18.455 1.00 94.50 305 GLU A C 1
ATOM 2255 O O . GLU A 1 305 ? -22.368 3.883 18.688 1.00 94.50 305 GLU A O 1
ATOM 2260 N N . LEU A 1 306 ? -22.331 6.032 19.356 1.00 95.94 306 LEU A N 1
ATOM 2261 C CA . LEU A 1 306 ? -21.975 5.761 20.735 1.00 95.94 306 LEU A CA 1
ATOM 2262 C C . LEU A 1 306 ? -23.248 5.764 21.585 1.00 95.94 306 LEU A C 1
ATOM 2264 O O . LEU A 1 306 ? -24.067 6.672 21.495 1.00 95.94 306 LEU A O 1
ATOM 2268 N N . TRP A 1 307 ? -23.413 4.751 22.427 1.00 95.62 307 TRP A N 1
ATOM 2269 C CA . TRP A 1 307 ? -24.581 4.592 23.293 1.00 95.62 307 TRP A CA 1
ATOM 2270 C C . TRP A 1 307 ? -24.133 4.394 24.742 1.00 95.62 307 TRP A 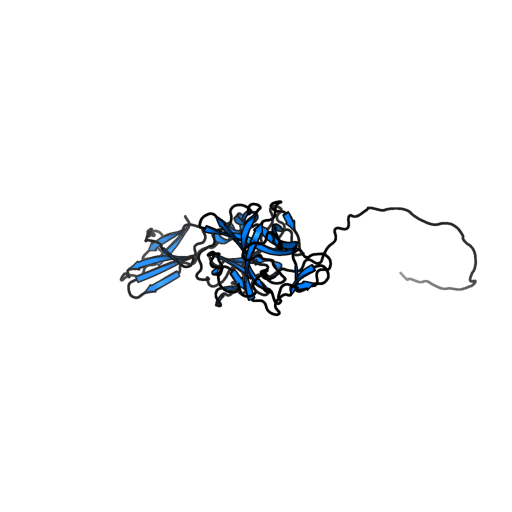C 1
ATOM 2272 O O . TRP A 1 307 ? -23.116 3.739 24.983 1.00 95.62 307 TRP A O 1
ATOM 2282 N N . LEU A 1 308 ? -24.899 4.922 25.705 1.00 94.81 308 LEU A N 1
ATOM 2283 C CA . LEU A 1 308 ? -24.611 4.817 27.143 1.00 94.81 308 LEU A CA 1
ATOM 2284 C C . LEU A 1 308 ? -25.743 4.163 27.949 1.00 94.81 308 LEU A C 1
ATOM 2286 O O . LEU A 1 308 ? -26.918 4.229 27.575 1.00 94.81 308 LEU A O 1
ATOM 2290 N N . ASN A 1 309 ? -25.388 3.572 29.094 1.00 94.25 309 ASN A N 1
ATOM 2291 C CA . ASN A 1 309 ? -26.328 3.201 30.155 1.00 94.25 309 ASN A CA 1
ATOM 2292 C C . ASN A 1 309 ? -25.653 3.193 31.539 1.00 94.25 309 ASN A C 1
ATOM 2294 O O . ASN A 1 309 ? -24.446 2.998 31.636 1.00 94.25 309 ASN A O 1
ATOM 2298 N N . HIS A 1 310 ? -26.427 3.317 32.617 1.00 92.81 310 HIS A N 1
ATOM 2299 C CA . HIS A 1 310 ? -25.959 3.074 33.992 1.00 92.81 310 HIS A CA 1
ATOM 2300 C C . HIS A 1 310 ? -26.179 1.621 34.456 1.00 92.81 310 HIS A C 1
ATOM 2302 O O . HIS A 1 310 ? -25.649 1.209 35.484 1.00 92.81 310 HIS A O 1
ATOM 2308 N N . ASN A 1 311 ? -26.932 0.826 33.690 1.00 91.94 311 ASN A N 1
ATOM 2309 C CA . ASN A 1 311 ? -27.167 -0.596 33.912 1.00 91.94 311 ASN A CA 1
ATOM 2310 C C . ASN A 1 311 ? -26.845 -1.384 32.631 1.00 91.94 311 ASN A C 1
ATOM 2312 O O . ASN A 1 311 ? -27.558 -1.278 31.633 1.00 91.94 311 ASN A O 1
ATOM 2316 N N . LEU A 1 312 ? -25.792 -2.205 32.677 1.00 89.50 312 LEU A N 1
ATOM 2317 C CA . LEU A 1 312 ? -25.334 -3.029 31.552 1.00 89.50 312 LEU A CA 1
ATOM 2318 C C . LEU A 1 312 ? -26.399 -4.022 31.047 1.00 89.50 312 LEU A C 1
ATOM 2320 O O . LEU A 1 312 ? -26.416 -4.338 29.861 1.00 89.50 312 LEU A O 1
ATOM 2324 N N . ALA A 1 313 ? -27.292 -4.490 31.926 1.00 91.81 313 ALA A N 1
ATOM 2325 C CA . ALA A 1 313 ? -28.364 -5.430 31.590 1.00 91.81 313 ALA A CA 1
ATOM 2326 C C . ALA A 1 313 ? -29.620 -4.754 31.001 1.00 91.81 313 ALA A C 1
ATOM 2328 O O . ALA A 1 313 ? -30.572 -5.440 30.636 1.00 91.81 313 ALA A O 1
ATOM 2329 N N . SER A 1 314 ? -29.654 -3.419 30.917 1.00 91.88 314 SER A N 1
ATOM 2330 C CA . SER A 1 314 ? -30.777 -2.695 30.318 1.00 91.88 314 SER A CA 1
ATOM 2331 C C . SER A 1 314 ? -30.819 -2.882 28.799 1.00 91.88 314 SER A C 1
ATOM 2333 O O . SER A 1 314 ? -29.789 -2.851 28.127 1.00 91.88 314 SER A O 1
ATOM 2335 N N . THR A 1 315 ? -32.020 -2.995 28.233 1.00 89.81 315 THR A N 1
ATOM 2336 C CA . THR A 1 315 ? -32.258 -2.888 26.783 1.00 89.81 315 THR A CA 1
ATOM 2337 C C . THR A 1 315 ? -32.389 -1.433 26.322 1.00 89.81 315 THR A C 1
ATOM 2339 O O . THR A 1 315 ? -32.075 -1.120 25.175 1.00 89.81 315 THR A O 1
ATOM 2342 N N . ASN A 1 316 ? -32.785 -0.529 27.223 1.00 92.00 316 ASN A N 1
ATOM 2343 C CA . ASN A 1 316 ? -33.092 0.873 26.935 1.00 92.00 316 ASN A CA 1
ATOM 2344 C C . ASN A 1 316 ? -31.834 1.742 27.069 1.00 92.00 316 ASN A C 1
ATOM 2346 O O . ASN A 1 316 ? -31.653 2.440 28.068 1.00 92.00 316 ASN A O 1
ATOM 2350 N N . TRP A 1 317 ? -30.934 1.650 26.090 1.00 96.19 317 TRP A N 1
ATOM 2351 C CA . TRP A 1 317 ? -29.733 2.488 26.001 1.00 96.19 317 TRP A CA 1
ATOM 2352 C C . TRP A 1 317 ? -30.071 3.883 25.470 1.00 96.19 317 TRP A C 1
ATOM 2354 O O . TRP A 1 317 ? -30.985 4.033 24.665 1.00 96.19 317 TRP A O 1
ATOM 2364 N N . GLY A 1 318 ? -29.326 4.897 25.913 1.00 95.62 318 GLY A N 1
ATOM 2365 C CA . GLY A 1 318 ? -29.433 6.260 25.392 1.00 95.62 318 GLY A CA 1
ATOM 2366 C C . GLY A 1 318 ? -28.375 6.528 24.326 1.00 95.62 318 GLY A C 1
ATOM 2367 O O . GLY A 1 318 ? -27.210 6.177 24.526 1.00 95.62 318 GLY A O 1
ATOM 2368 N N . LEU A 1 319 ? -28.766 7.157 23.215 1.00 95.69 319 LEU A N 1
ATOM 2369 C CA . LEU A 1 319 ? -27.825 7.649 22.210 1.00 95.69 319 LEU A CA 1
ATOM 2370 C C . LEU A 1 319 ? -26.976 8.773 22.818 1.00 95.69 319 LEU A C 1
ATOM 2372 O O . LEU A 1 319 ? -27.503 9.700 23.433 1.00 95.69 319 LEU A O 1
ATOM 2376 N N . LEU A 1 320 ? -25.664 8.700 22.620 1.00 94.62 320 LEU A N 1
ATOM 2377 C CA . LEU A 1 320 ? -24.702 9.708 23.034 1.00 94.62 320 LEU A CA 1
ATOM 2378 C C . LEU A 1 320 ? -24.026 10.275 21.781 1.00 94.62 320 LEU A C 1
ATOM 2380 O O . LEU A 1 320 ? -23.284 9.576 21.096 1.00 94.62 320 LEU A O 1
ATOM 2384 N N . ALA A 1 321 ? -24.263 11.557 21.504 1.00 93.44 321 ALA A N 1
ATOM 2385 C CA . ALA A 1 321 ? -23.707 12.270 20.353 1.00 93.44 321 ALA A CA 1
ATOM 2386 C C . ALA A 1 321 ? -22.702 13.353 20.806 1.00 93.44 321 ALA A C 1
ATOM 2388 O O . ALA A 1 321 ? -23.024 14.542 20.782 1.00 93.44 321 ALA A O 1
ATOM 2389 N N . PRO A 1 322 ? -21.501 12.974 21.286 1.00 93.06 322 PRO A N 1
ATOM 2390 C CA . PRO A 1 322 ? -20.479 13.931 21.679 1.00 93.06 322 PRO A CA 1
ATOM 2391 C C . PRO A 1 322 ? -19.762 14.467 20.433 1.00 93.06 322 PRO A C 1
ATOM 2393 O O . PRO A 1 322 ? -19.791 13.852 19.366 1.00 93.06 322 PRO A O 1
ATOM 2396 N N . ALA A 1 323 ? -19.040 15.578 20.577 1.00 93.56 323 ALA A N 1
ATOM 2397 C CA . ALA A 1 323 ? -18.104 16.001 19.542 1.00 93.56 323 ALA A CA 1
ATOM 2398 C C . ALA A 1 323 ? -17.004 14.935 19.369 1.00 93.56 323 ALA A C 1
ATOM 2400 O O . ALA A 1 323 ? -16.308 14.590 20.327 1.00 93.56 323 ALA A O 1
ATOM 2401 N N . LEU A 1 324 ? -16.859 14.411 18.149 1.00 94.69 324 LEU A N 1
ATOM 2402 C CA . LEU A 1 324 ? -15.829 13.432 17.803 1.00 94.69 324 LEU A CA 1
ATOM 2403 C C . LEU A 1 324 ? -14.618 14.123 17.182 1.00 94.69 324 LEU A C 1
ATOM 2405 O O . LEU A 1 324 ? -14.748 14.971 16.302 1.00 94.69 324 LEU A O 1
ATOM 2409 N N . THR A 1 325 ? -13.430 13.697 17.596 1.00 94.12 325 THR A N 1
ATOM 2410 C CA . THR A 1 325 ? -12.154 14.075 16.981 1.00 94.12 325 THR A CA 1
ATOM 2411 C C . THR A 1 325 ? -11.532 12.850 16.321 1.00 94.12 325 THR A C 1
ATOM 2413 O O . THR A 1 325 ? -11.418 11.800 16.951 1.00 94.12 325 THR A O 1
ATOM 2416 N N . LEU A 1 326 ? -11.141 12.950 15.048 1.00 92.06 326 LEU A N 1
ATOM 2417 C CA . LEU A 1 326 ? -10.402 11.884 14.368 1.00 92.06 326 LEU A CA 1
ATOM 2418 C C . LEU A 1 326 ? -8.904 12.100 14.597 1.00 92.06 326 LEU A C 1
ATOM 2420 O O . LEU A 1 326 ? -8.287 12.946 13.954 1.00 92.06 326 LEU A O 1
ATOM 2424 N N . THR A 1 327 ? -8.321 11.322 15.507 1.00 88.88 327 THR A N 1
ATOM 2425 C CA . THR A 1 327 ? -6.910 11.430 15.897 1.00 88.88 327 THR A CA 1
ATOM 2426 C C . THR A 1 327 ? -6.239 10.071 15.742 1.00 88.88 327 THR A C 1
ATOM 2428 O O . THR A 1 327 ? -6.729 9.072 16.263 1.00 88.88 327 THR A O 1
ATOM 2431 N N . ASN A 1 328 ? -5.105 10.009 15.036 1.00 88.06 328 ASN A N 1
ATOM 2432 C CA . ASN A 1 328 ? -4.290 8.790 14.903 1.00 88.06 328 ASN A CA 1
ATOM 2433 C C . ASN A 1 328 ? -5.085 7.545 14.438 1.00 88.06 328 ASN A C 1
ATOM 2435 O O . ASN A 1 328 ? -4.869 6.439 14.933 1.00 88.06 328 ASN A O 1
ATOM 2439 N N . GLY A 1 329 ? -6.037 7.742 13.515 1.00 91.56 329 GLY A N 1
ATOM 2440 C CA . GLY A 1 329 ? -6.888 6.676 12.965 1.00 91.56 329 GLY A CA 1
ATOM 2441 C C . GLY A 1 329 ? -7.998 6.179 13.883 1.00 91.56 329 GLY A C 1
ATOM 2442 O O . GLY A 1 329 ? -8.570 5.123 13.617 1.00 91.56 329 GLY A O 1
ATOM 2443 N N . GLN A 1 330 ? -8.306 6.916 14.949 1.00 94.75 330 GLN A N 1
ATOM 2444 C CA . GLN A 1 330 ? -9.405 6.619 15.859 1.00 94.75 330 GLN A CA 1
ATOM 2445 C C . GLN A 1 330 ? -10.330 7.826 16.000 1.00 94.75 330 GLN A C 1
ATOM 2447 O O . GLN A 1 330 ? -9.867 8.957 16.151 1.00 94.75 330 GLN A O 1
ATOM 2452 N N . PHE A 1 331 ? -11.636 7.577 15.986 1.00 95.31 331 PHE A N 1
ATOM 2453 C CA . PHE A 1 331 ? -12.617 8.533 16.476 1.00 95.31 331 PHE A CA 1
ATOM 2454 C C . PHE A 1 331 ? -12.546 8.542 17.998 1.00 95.31 331 PHE A C 1
ATOM 2456 O O . PHE A 1 331 ? -12.635 7.484 18.619 1.00 95.31 331 PHE A O 1
ATOM 2463 N N . CYS A 1 332 ? -12.366 9.721 18.582 1.00 95.12 332 CYS A N 1
ATOM 2464 C CA . CYS A 1 332 ? -12.235 9.924 20.015 1.00 95.12 332 CYS A CA 1
ATOM 2465 C C . CYS A 1 332 ? -13.223 10.985 20.514 1.00 95.12 332 CYS A C 1
ATOM 2467 O O . CYS A 1 332 ? -13.290 12.088 19.967 1.00 95.12 332 CYS A O 1
ATOM 2469 N N . ALA A 1 333 ? -13.934 10.661 21.591 1.00 94.94 333 ALA A N 1
ATOM 2470 C CA . ALA A 1 333 ? -14.782 11.561 22.363 1.00 94.94 333 ALA A CA 1
ATOM 2471 C C . ALA A 1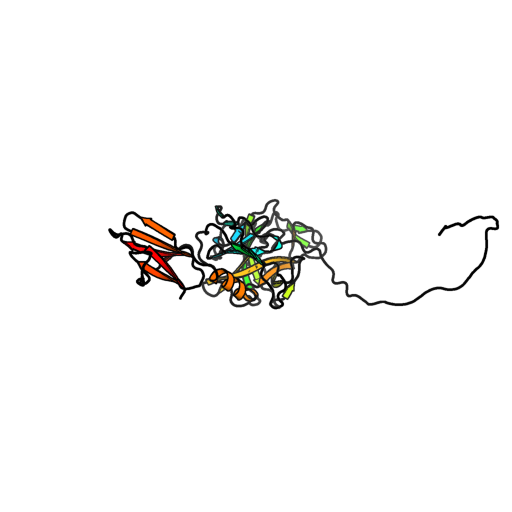 333 ? -14.197 11.752 23.767 1.00 94.94 333 ALA A C 1
ATOM 2473 O O . ALA A 1 333 ? -13.693 10.795 24.356 1.00 94.94 333 ALA A O 1
ATOM 2474 N N . PHE A 1 334 ? -14.314 12.954 24.326 1.00 93.75 334 PHE A N 1
ATOM 2475 C CA . PHE A 1 334 ? -14.051 13.216 25.741 1.00 93.75 334 PHE A CA 1
ATOM 2476 C C . PHE A 1 334 ? -15.369 13.519 26.453 1.00 93.75 334 PHE A C 1
ATOM 2478 O O . PHE A 1 334 ? -16.169 14.316 25.964 1.00 93.75 334 PHE A O 1
ATOM 2485 N N . LEU A 1 335 ? -15.589 12.882 27.602 1.00 92.88 335 LEU A N 1
ATOM 2486 C CA . LEU A 1 335 ? -16.755 13.083 28.458 1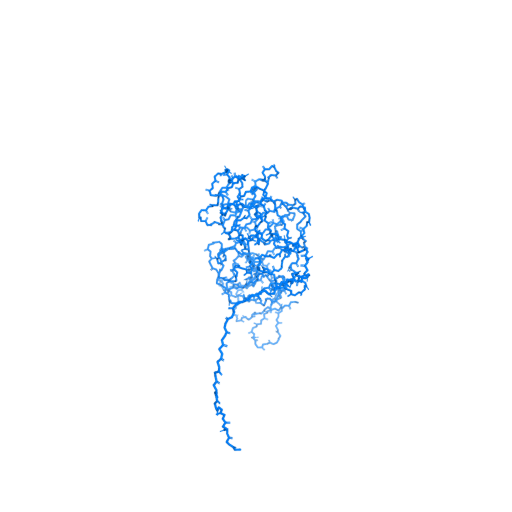.00 92.88 335 LEU A CA 1
ATOM 2487 C C . LEU A 1 335 ? -16.292 13.507 29.859 1.00 92.88 335 LEU A C 1
ATOM 2489 O O . LEU A 1 335 ? -15.335 12.915 30.361 1.00 92.88 335 LEU A O 1
ATOM 2493 N N . PRO A 1 336 ? -16.960 14.462 30.528 1.00 90.94 336 PRO A N 1
ATOM 2494 C CA . PRO A 1 336 ? -16.646 14.797 31.914 1.00 90.94 336 PRO A CA 1
ATOM 2495 C C . PRO A 1 336 ? -16.920 13.608 32.846 1.00 90.94 336 PRO A C 1
ATOM 2497 O O . PRO A 1 336 ? -17.787 12.770 32.574 1.00 90.94 336 PRO A O 1
ATOM 2500 N N . LEU A 1 337 ? -16.196 13.531 33.965 1.00 85.12 337 LEU A N 1
ATOM 2501 C CA . LEU A 1 337 ? -16.470 12.521 34.989 1.00 85.12 337 LEU A CA 1
ATOM 2502 C C . LEU A 1 337 ? -17.878 12.685 35.581 1.00 85.12 337 LEU A C 1
ATOM 2504 O O . LEU A 1 337 ? -18.354 13.793 35.817 1.00 85.12 337 LEU A O 1
ATOM 2508 N N . THR A 1 338 ? -18.509 11.552 35.890 1.00 81.38 338 THR A N 1
ATOM 2509 C CA . THR A 1 338 ? -19.745 11.492 36.681 1.00 81.38 338 THR A CA 1
ATOM 2510 C C . THR A 1 338 ? -19.496 10.689 37.955 1.00 81.38 338 THR A C 1
ATOM 2512 O O . THR A 1 338 ? -18.603 9.841 37.999 1.00 81.38 338 THR A O 1
ATOM 2515 N N . ASN A 1 339 ? -20.307 10.913 38.990 1.00 82.62 339 ASN A N 1
ATOM 2516 C CA . ASN A 1 339 ? -20.208 10.197 40.270 1.00 82.62 339 ASN A CA 1
ATOM 2517 C C . ASN A 1 339 ? -20.854 8.794 40.232 1.00 82.62 339 ASN A C 1
ATOM 2519 O O . ASN A 1 339 ? -21.155 8.212 41.271 1.00 82.62 339 ASN A O 1
ATOM 2523 N N . THR A 1 340 ? -21.099 8.255 39.037 1.00 85.38 340 THR A N 1
ATOM 2524 C CA . THR A 1 340 ? -21.839 7.011 38.797 1.00 85.38 340 THR A CA 1
ATOM 2525 C C . THR A 1 340 ? -21.111 6.146 37.778 1.00 85.38 340 THR A C 1
ATOM 2527 O O . THR A 1 340 ? -20.480 6.666 36.860 1.00 85.38 340 THR A O 1
ATOM 2530 N N . ALA A 1 341 ? -21.234 4.823 37.889 1.00 88.38 341 ALA A N 1
ATOM 2531 C CA . ALA A 1 341 ? -20.782 3.930 36.827 1.00 88.38 341 ALA A CA 1
ATOM 2532 C C . ALA A 1 341 ? -21.575 4.199 35.534 1.00 88.38 341 ALA A C 1
ATOM 2534 O O . ALA A 1 341 ? -22.796 4.367 35.572 1.00 88.38 341 ALA A O 1
ATOM 2535 N N . VAL A 1 342 ? -20.872 4.232 34.400 1.00 91.69 342 VAL A N 1
ATOM 2536 C CA . VAL A 1 342 ? -21.452 4.362 33.058 1.00 91.69 342 VAL A CA 1
ATOM 2537 C C . VAL A 1 342 ? -20.846 3.280 32.175 1.00 91.69 342 VAL A C 1
ATOM 2539 O O . VAL A 1 342 ? -19.628 3.111 32.129 1.00 91.69 342 VAL A O 1
ATOM 2542 N N . PHE A 1 343 ? -21.706 2.552 31.477 1.00 93.69 343 PHE A N 1
ATOM 2543 C CA . PHE A 1 343 ? -21.354 1.587 30.449 1.00 93.69 343 PHE A CA 1
ATOM 2544 C C . PHE A 1 343 ? -21.527 2.233 29.078 1.00 93.69 343 PHE A C 1
ATOM 2546 O O . PHE A 1 343 ? -22.458 3.010 28.867 1.00 93.69 343 PHE A O 1
ATOM 2553 N N . PHE A 1 344 ? -20.654 1.875 28.141 1.00 95.00 344 PHE A N 1
ATOM 2554 C CA . PHE A 1 344 ? -20.669 2.383 26.774 1.00 95.00 344 PHE A CA 1
ATOM 2555 C C . PHE A 1 344 ? -20.669 1.224 25.782 1.00 95.00 344 PHE A C 1
ATOM 2557 O O . PHE A 1 344 ? -20.024 0.202 26.021 1.00 95.00 344 PHE A O 1
ATOM 2564 N N . ARG A 1 345 ? -21.348 1.399 24.649 1.00 94.44 345 ARG A N 1
ATOM 2565 C CA . ARG A 1 345 ? -21.270 0.484 23.505 1.00 94.44 345 ARG A CA 1
ATOM 2566 C C . ARG A 1 345 ? -21.243 1.265 22.197 1.00 94.44 345 ARG A C 1
ATOM 2568 O O . ARG A 1 345 ? -21.779 2.369 22.124 1.00 94.44 345 ARG A O 1
ATOM 2575 N N . LEU A 1 346 ? -20.656 0.661 21.171 1.00 95.31 346 LEU A N 1
ATOM 2576 C CA . LEU A 1 346 ? -20.800 1.119 19.794 1.00 95.31 346 LEU A CA 1
ATOM 2577 C C . LEU A 1 346 ? -21.921 0.336 19.120 1.00 95.31 346 LEU A C 1
ATOM 2579 O O . LEU A 1 346 ? -22.032 -0.876 19.308 1.00 95.31 346 LEU A O 1
ATOM 2583 N N . GLN A 1 347 ? -22.719 1.025 18.317 1.00 92.56 347 GLN A N 1
ATOM 2584 C CA . GLN A 1 347 ? -23.724 0.423 17.454 1.00 92.56 347 GLN A CA 1
ATOM 2585 C C . GLN A 1 347 ? -23.447 0.870 16.020 1.00 92.56 347 GLN A C 1
ATOM 2587 O O . GLN A 1 347 ? -23.261 2.056 15.763 1.00 92.56 347 GLN A O 1
ATOM 2592 N N . LYS A 1 348 ? -23.351 -0.089 15.098 1.00 91.75 348 LYS A N 1
ATOM 2593 C CA . LYS A 1 348 ? -23.198 0.194 13.669 1.00 91.75 348 LYS A CA 1
ATOM 2594 C C . LYS A 1 348 ? -24.492 0.827 13.143 1.00 91.75 348 LYS A C 1
ATOM 2596 O O . LYS A 1 348 ? -25.564 0.333 13.494 1.00 91.75 348 LYS A O 1
ATOM 2601 N N . GLN A 1 349 ? -24.363 1.888 12.342 1.00 84.69 349 GLN A N 1
ATOM 2602 C CA . GLN A 1 349 ? -25.468 2.458 11.558 1.00 84.69 349 GLN A CA 1
ATOM 2603 C C . GLN A 1 349 ? -25.770 1.610 10.314 1.00 84.69 349 GLN A C 1
ATOM 2605 O O . GLN A 1 349 ? -24.812 1.017 9.759 1.00 84.69 349 GLN A O 1
#